Protein 7XC0 (pdb70)

Organism: Homo sapiens (NCBI:txid9606)

Structure (mmCIF, N/CA/C/O backbone):
data_7XC0
#
_entry.id   7XC0
#
_cell.length_a   56.460
_cell.length_b   56.460
_cell.length_c   80.447
_cell.angle_alpha   90.000
_cell.angle_beta   90.000
_cell.angle_gamma   120.000
#
_symmetry.space_group_name_H-M   'P 32'
#
loop_
_entity.id
_entity.type
_entity.pdbx_description
1 polymer 'Receptor-type tyrosine-protein phosphatase H'
2 non-polymer 'PHOSPHATE ION'
3 water water
#
loop_
_atom_site.group_PDB
_atom_site.id
_atom_site.type_symbol
_atom_site.label_atom_id
_atom_site.label_alt_id
_atom_site.label_comp_id
_atom_site.label_asym_id
_atom_site.label_entity_id
_atom_site.label_seq_id
_atom_site.pdbx_PDB_ins_code
_atom_site.Cartn_x
_atom_site.Cartn_y
_atom_site.Cartn_z
_atom_site.occupancy
_atom_site.B_iso_or_equiv
_atom_site.auth_seq_id
_atom_site.auth_comp_id
_atom_site.auth_asym_id
_atom_site.auth_atom_id
_atom_site.pdbx_PDB_model_num
ATOM 1 N N . PRO A 1 2 ? 8.89377 -14.96605 2.86918 1.000 66.03563 797 PRO A N 1
ATOM 2 C CA . PRO A 1 2 ? 7.61390 -14.59707 2.25644 1.000 73.23906 797 PRO A CA 1
ATOM 3 C C . PRO A 1 2 ? 7.81229 -13.85264 0.94131 1.000 62.94082 797 PRO A C 1
ATOM 4 O O . PRO A 1 2 ? 7.35715 -12.71763 0.79919 1.000 70.31831 797 PRO A O 1
ATOM 8 N N . GLY A 1 3 ? 8.48909 -14.49303 -0.01152 1.000 55.89501 798 GLY A N 1
ATOM 9 C CA . GLY A 1 3 ? 8.91294 -13.82841 -1.22410 1.000 48.89937 798 GLY A CA 1
ATOM 10 C C . GLY A 1 3 ? 10.07553 -12.87802 -1.05399 1.000 53.83456 798 GLY A C 1
ATOM 11 O O . GLY A 1 3 ? 10.61004 -12.39727 -2.06165 1.000 52.25840 798 GLY A O 1
ATOM 12 N N . ASP A 1 4 ? 10.48693 -12.59148 0.18161 1.000 59.58721 799 ASP A N 1
ATOM 13 C CA . ASP A 1 4 ? 11.59939 -11.68497 0.42695 1.000 43.53814 799 ASP A CA 1
ATOM 14 C C . ASP A 1 4 ? 12.88699 -12.24151 -0.16477 1.000 42.32815 799 ASP A C 1
ATOM 15 O O . ASP A 1 4 ? 13.11601 -13.45314 -0.18874 1.000 44.27820 799 ASP A O 1
ATOM 20 N N . ILE A 1 5 ? 13.73260 -11.34085 -0.63918 1.000 37.97365 800 ILE A N 1
ATOM 21 C CA . ILE A 1 5 ? 15.02780 -11.69255 -1.21370 1.000 40.83806 800 ILE A CA 1
ATOM 22 C C . ILE A 1 5 ? 16.10214 -11.41758 -0.16801 1.000 42.10260 800 ILE A C 1
ATOM 23 O O . ILE A 1 5 ? 16.13770 -10.30828 0.38401 1.000 36.56194 800 ILE A O 1
ATOM 28 N N . PRO A 1 6 ? 16.96109 -12.38545 0.15167 1.000 45.72957 801 PRO A N 1
ATOM 29 C CA . PRO A 1 6 ? 18.10776 -12.08685 1.01534 1.000 45.12585 801 PRO A CA 1
ATOM 30 C C . PRO A 1 6 ? 18.97785 -11.01079 0.38683 1.000 35.75718 801 PRO A C 1
ATOM 31 O O . PRO A 1 6 ? 19.12423 -10.94545 -0.83567 1.000 38.17143 801 PRO A O 1
ATOM 35 N N . ALA A 1 7 ? 19.54216 -10.15373 1.24342 1.000 33.84824 802 ALA A N 1
ATOM 36 C CA . ALA A 1 7 ? 20.35336 -9.03404 0.77123 1.000 33.27894 802 ALA A CA 1
ATOM 37 C C . ALA A 1 7 ? 21.41058 -9.48359 -0.22934 1.000 45.44540 802 ALA A C 1
ATOM 38 O O . ALA A 1 7 ? 21.60687 -8.84637 -1.27117 1.000 37.15557 802 ALA A O 1
ATOM 40 N N . GLU A 1 8 ? 22.08793 -10.59486 0.06528 1.000 55.54143 803 GLU A N 1
ATOM 41 C CA . GLU A 1 8 ? 23.15526 -11.09322 -0.79380 1.000 44.89075 803 GLU A CA 1
ATOM 42 C C . GLU A 1 8 ? 22.65254 -11.53080 -2.16458 1.000 47.89769 803 GLU A C 1
ATOM 43 O O . GLU A 1 8 ? 23.45448 -11.64534 -3.09716 1.000 48.21452 803 GLU A O 1
ATOM 49 N N . ASP A 1 9 ? 21.35148 -11.77199 -2.31088 1.000 43.65452 804 ASP A N 1
ATOM 50 C CA . ASP A 1 9 ? 20.77721 -12.26469 -3.55537 1.000 48.59091 804 ASP A CA 1
ATOM 51 C C . ASP A 1 9 ? 20.13777 -11.16991 -4.39961 1.000 47.61358 804 ASP A C 1
ATOM 52 O O . ASP A 1 9 ? 19.69361 -11.45337 -5.51725 1.000 41.27192 804 ASP A O 1
ATOM 57 N N . PHE A 1 10 ? 20.08056 -9.93095 -3.90079 1.000 46.56324 805 PHE A N 1
ATOM 58 C CA . PHE A 1 10 ? 19.28517 -8.90268 -4.56949 1.000 45.48498 805 PHE A CA 1
ATOM 59 C C . PHE A 1 10 ? 19.90578 -8.47295 -5.89395 1.000 39.60423 805 PHE A C 1
ATOM 60 O O . PHE A 1 10 ? 19.18410 -8.20494 -6.86206 1.000 38.56948 805 PHE A O 1
ATOM 68 N N . ALA A 1 11 ? 21.23751 -8.38940 -5.95521 1.000 44.03542 806 ALA A N 1
ATOM 69 C CA . ALA A 1 11 ? 21.89079 -7.93621 -7.18005 1.000 46.04159 806 ALA A CA 1
ATOM 70 C C . ALA A 1 11 ? 21.58865 -8.86830 -8.34592 1.000 49.70875 806 ALA A C 1
ATOM 71 O O . ALA A 1 11 ? 21.36008 -8.41151 -9.47259 1.000 43.62532 806 ALA A O 1
ATOM 73 N N . ASP A 1 12 ? 21.57707 -10.18008 -8.09282 1.000 48.32806 807 ASP A N 1
ATOM 74 C CA . ASP A 1 12 ? 21.23983 -11.13538 -9.14393 1.000 52.61213 807 ASP A CA 1
ATOM 75 C C . ASP A 1 12 ? 19.77479 -11.02492 -9.54622 1.000 44.93012 807 ASP A C 1
ATOM 76 O O . ASP A 1 12 ? 19.44472 -11.11082 -10.73599 1.000 41.52348 807 ASP A O 1
ATOM 81 N N . HIS A 1 13 ? 18.88424 -10.84087 -8.56724 1.000 47.27516 808 HIS A N 1
ATOM 82 C CA . HIS A 1 13 ? 17.46284 -10.69376 -8.86547 1.000 39.78849 808 HIS A CA 1
ATOM 83 C C . HIS A 1 13 ? 17.21815 -9.52522 -9.81182 1.000 35.99001 808 HIS A C 1
ATOM 84 O O . HIS A 1 13 ? 16.46654 -9.64654 -10.78646 1.000 39.54579 808 HIS A O 1
ATOM 91 N N . VAL A 1 14 ? 17.85541 -8.38335 -9.54134 1.000 36.69879 809 VAL A N 1
ATOM 92 C CA . VAL A 1 14 ? 17.66906 -7.20252 -10.38145 1.000 36.34031 809 VAL A CA 1
ATOM 93 C C . VAL A 1 14 ? 18.13571 -7.48008 -11.80352 1.000 33.93962 809 VAL A C 1
ATOM 94 O O . VAL A 1 14 ? 17.46279 -7.11893 -12.77692 1.000 36.79478 809 VAL A O 1
ATOM 98 N N . ARG A 1 15 ? 19.28817 -8.13769 -11.94622 1.000 47.14425 810 ARG A N 1
ATOM 99 C CA . ARG A 1 15 ? 19.82996 -8.40630 -13.27400 1.000 42.36774 810 ARG A CA 1
ATOM 100 C C . ARG A 1 15 ? 18.94442 -9.36910 -14.05515 1.000 47.12178 810 ARG A C 1
ATOM 101 O O . ARG A 1 15 ? 18.80245 -9.23604 -15.27657 1.000 41.16205 810 ARG A O 1
ATOM 109 N N . LYS A 1 16 ? 18.33967 -10.34370 -13.37164 1.000 43.68085 811 LYS A N 1
ATOM 110 C CA . LYS A 1 16 ? 17.43518 -11.26375 -14.05463 1.000 41.29856 811 LYS A CA 1
ATOM 111 C C . LYS A 1 16 ? 16.20480 -10.53678 -14.58188 1.000 44.98267 811 LYS A C 1
ATOM 112 O O . LYS A 1 16 ? 15.72899 -10.82311 -15.68722 1.000 38.20954 811 LYS A O 1
ATOM 118 N N . ASN A 1 17 ? 15.67733 -9.58713 -13.80871 1.000 39.63243 812 ASN A N 1
ATOM 119 C CA . ASN A 1 17 ? 14.48067 -8.87317 -14.23001 1.000 36.99961 812 ASN A CA 1
ATOM 120 C C . ASN A 1 17 ? 14.76935 -7.79573 -15.26683 1.000 35.37231 812 ASN A C 1
ATOM 121 O O . ASN A 1 17 ? 13.83624 -7.32933 -15.92926 1.000 43.91039 812 ASN A O 1
ATOM 126 N N . GLU A 1 18 ? 16.03249 -7.39584 -15.43083 1.000 41.41878 813 GLU A N 1
ATOM 127 C CA . GLU A 1 18 ? 16.38177 -6.39579 -16.43332 1.000 41.54222 813 GLU A CA 1
ATOM 128 C C . GLU A 1 18 ? 16.55490 -6.98727 -17.82613 1.000 52.88105 813 GLU A C 1
ATOM 129 O O . GLU A 1 18 ? 16.49114 -6.24041 -18.81066 1.000 44.23997 813 GLU A O 1
ATOM 135 N N . ARG A 1 19 ? 16.76804 -8.29920 -17.92621 1.000 51.17872 814 ARG A N 1
ATOM 136 C CA . ARG A 1 19 ? 16.99703 -8.94325 -19.21357 1.000 52.10021 814 ARG A CA 1
ATOM 137 C C . ARG A 1 19 ? 15.84728 -8.67657 -20.17985 1.000 52.93534 814 ARG A C 1
ATOM 138 O O . ARG A 1 19 ? 14.69263 -8.51482 -19.77865 1.000 46.60903 814 ARG A O 1
ATOM 146 N N . ASP A 1 20 ? 16.18621 -8.61850 -21.47004 1.000 41.78200 815 ASP A N 1
ATOM 147 C CA . ASP A 1 20 ? 15.20923 -8.46839 -22.55047 1.000 57.07205 815 ASP A CA 1
ATOM 148 C C . ASP A 1 20 ? 14.39719 -7.18368 -22.39456 1.000 54.93050 815 ASP A C 1
ATOM 149 O O . ASP A 1 20 ? 13.17183 -7.17698 -22.52852 1.000 58.69776 815 ASP A O 1
ATOM 154 N N . SER A 1 21 ? 15.10176 -6.08529 -22.11348 1.000 47.01992 816 SER A N 1
ATOM 155 C CA . SER A 1 21 ? 14.48694 -4.77259 -21.90334 1.000 54.42121 816 SER A CA 1
ATOM 156 C C . SER A 1 21 ? 13.48176 -4.81788 -20.75169 1.000 43.98019 816 SER A C 1
ATOM 157 O O . SER A 1 21 ? 12.31951 -4.42918 -20.89105 1.000 50.89877 816 SER A O 1
ATOM 160 N N . ASN A 1 22 ? 13.95042 -5.31200 -19.60221 1.000 53.15255 817 ASN A N 1
ATOM 161 C CA . ASN A 1 22 ? 13.16461 -5.36449 -18.36598 1.000 49.78786 817 ASN A CA 1
ATOM 162 C C . ASN A 1 22 ? 11.93471 -6.25781 -18.51730 1.000 50.66158 817 ASN A C 1
ATOM 163 O O . ASN A 1 22 ? 10.83302 -5.90483 -18.09107 1.000 40.51139 817 ASN A O 1
ATOM 168 N N . ALA A 1 23 ? 12.12631 -7.43366 -19.12098 1.000 47.98088 818 ALA A N 1
ATOM 169 C CA . ALA A 1 23 ? 11.00869 -8.35162 -19.32007 1.000 50.24536 818 ALA A CA 1
ATOM 170 C C . ALA A 1 23 ? 10.46024 -8.85457 -17.99105 1.000 42.85094 818 ALA A C 1
ATOM 171 O O . ALA A 1 23 ? 9.24186 -8.98955 -17.82727 1.000 40.41213 818 ALA A O 1
ATOM 173 N N . GLY A 1 24 ? 11.34154 -9.13480 -17.02993 1.000 36.24263 819 GLY A N 1
ATOM 174 C CA . GLY A 1 24 ? 10.87789 -9.57655 -15.72507 1.000 42.26223 819 GLY A CA 1
ATOM 175 C C . GLY A 1 24 ? 10.22379 -8.46370 -14.92743 1.000 42.33822 819 GLY A C 1
ATOM 176 O O . GLY A 1 24 ? 9.22936 -8.68987 -14.23167 1.000 38.23040 819 GLY A O 1
ATOM 177 N N . PHE A 1 25 ? 10.77669 -7.24965 -15.00804 1.000 42.51892 820 PHE A N 1
ATOM 178 C CA . PHE A 1 25 ? 10.16964 -6.11114 -14.32466 1.000 37.08667 820 PHE A CA 1
ATOM 179 C C . PHE A 1 25 ? 8.80211 -5.77815 -14.90791 1.000 38.57400 820 PHE A C 1
ATOM 180 O O . PHE A 1 25 ? 7.87814 -5.42114 -14.16825 1.000 32.35855 820 PHE A O 1
ATOM 188 N N . ALA A 1 26 ? 8.65445 -5.88480 -16.23120 1.000 32.91398 821 ALA A N 1
ATOM 189 C CA . ALA A 1 26 ? 7.37352 -5.57652 -16.85934 1.000 37.00566 821 ALA A CA 1
ATOM 190 C C . ALA A 1 26 ? 6.29160 -6.55778 -16.42516 1.000 34.72807 821 ALA A C 1
ATOM 191 O O . ALA A 1 26 ? 5.13657 -6.16535 -16.22060 1.000 30.09173 821 ALA A O 1
ATOM 193 N N . ASP A 1 27 ? 6.64301 -7.83792 -16.27840 1.000 35.61676 822 ASP A N 1
ATOM 194 C CA . ASP A 1 27 ? 5.65315 -8.82351 -15.85559 1.000 33.92336 822 ASP A CA 1
ATOM 195 C C . ASP A 1 27 ? 5.28584 -8.64289 -14.38790 1.000 33.08539 822 ASP A C 1
ATOM 196 O O . ASP A 1 27 ? 4.11711 -8.79354 -14.01411 1.000 29.94410 822 ASP A O 1
ATOM 201 N N . GLU A 1 28 ? 6.27040 -8.33328 -13.53862 1.000 29.55221 823 GLU A N 1
ATOM 202 C CA . GLU A 1 28 ? 5.96342 -7.99145 -12.15347 1.000 30.37536 823 GLU A CA 1
ATOM 203 C C . GLU A 1 28 ? 5.05606 -6.77252 -12.08507 1.000 30.60937 823 GLU A C 1
ATOM 204 O O . GLU A 1 28 ? 4.10603 -6.73801 -11.29475 1.000 25.69978 823 GLU A O 1
ATOM 210 N N . TYR A 1 29 ? 5.33099 -5.76385 -12.91393 1.000 29.27686 824 TYR A N 1
ATOM 211 C CA . TYR A 1 29 ? 4.51247 -4.55790 -12.90269 1.000 26.19473 824 TYR A CA 1
ATOM 212 C C . TYR A 1 29 ? 3.11163 -4.84139 -13.42203 1.000 27.74824 824 TYR A C 1
ATOM 213 O O . TYR A 1 29 ? 2.13294 -4.26669 -12.93116 1.000 27.13655 824 TYR A O 1
ATOM 222 N N . GLN A 1 30 ? 2.99685 -5.72108 -14.41856 1.000 28.12260 825 GLN A N 1
ATOM 223 C CA . GLN A 1 30 ? 1.68099 -6.11939 -14.90252 1.000 29.44131 825 GLN A CA 1
ATOM 224 C C . GLN A 1 30 ? 0.88363 -6.80537 -13.79994 1.000 26.79293 825 GLN A C 1
ATOM 225 O O . GLN A 1 30 ? -0.32381 -6.57603 -13.65770 1.000 30.14694 825 GLN A O 1
ATOM 231 N N . GLN A 1 31 ? 1.54663 -7.64303 -12.99917 1.000 27.87595 826 GLN A N 1
ATOM 232 C CA . GLN A 1 31 ? 0.86174 -8.29924 -11.89118 1.000 23.45577 826 GLN A CA 1
ATOM 233 C C . GLN A 1 31 ? 0.47040 -7.29508 -10.81566 1.000 30.36651 826 GLN A C 1
ATOM 234 O O . GLN A 1 31 ? -0.61509 -7.39461 -10.23202 1.000 28.64164 826 GLN A O 1
ATOM 240 N N . LEU A 1 32 ? 1.34139 -6.31837 -10.54611 1.000 27.95596 827 LEU A N 1
ATOM 241 C CA . LEU A 1 32 ? 1.03564 -5.29832 -9.54930 1.000 27.48478 827 LEU A CA 1
ATOM 242 C C . LEU A 1 32 ? -0.13961 -4.43076 -9.97793 1.000 28.26059 827 LEU A C 1
ATOM 243 O O . LEU A 1 32 ? -0.91778 -3.97864 -9.13114 1.000 26.91248 827 LEU A O 1
ATOM 248 N N . SER A 1 33 ? -0.29303 -4.19976 -11.28224 1.000 25.45036 828 SER A N 1
ATOM 249 C CA . SER A 1 33 ? -1.36601 -3.35394 -11.78760 1.000 28.43459 828 SER A CA 1
ATOM 250 C C . SER A 1 33 ? -2.75094 -3.95569 -11.58064 1.000 25.18573 828 SER A C 1
ATOM 251 O O . SER A 1 33 ? -3.74429 -3.24038 -11.74495 1.000 29.80821 828 SER A O 1
ATOM 254 N N . LEU A 1 34 ? -2.84349 -5.23744 -11.22124 1.000 30.30326 829 LEU A N 1
ATOM 255 C CA . LEU A 1 34 ? -4.12123 -5.89270 -10.96529 1.000 34.42567 829 LEU A CA 1
ATOM 256 C C . LEU A 1 34 ? -4.62869 -5.69809 -9.54171 1.000 30.21839 829 LEU A C 1
ATOM 257 O O . LEU A 1 34 ? -5.75656 -6.10686 -9.24518 1.000 31.57170 829 LEU A O 1
ATOM 262 N N . VAL A 1 35 ? -3.84171 -5.07656 -8.66734 1.000 27.03651 830 VAL A N 1
ATOM 263 C CA . VAL A 1 35 ? -4.06329 -5.14023 -7.22534 1.000 26.05714 830 VAL A CA 1
ATOM 264 C C . VAL A 1 35 ? -4.99371 -4.01886 -6.77908 1.000 27.22154 830 VAL A C 1
ATOM 265 O O . VAL A 1 35 ? -4.80097 -2.85404 -7.14592 1.000 28.44882 830 VAL A O 1
ATOM 269 N N . GLY A 1 36 ? -6.01029 -4.37616 -5.99087 1.000 28.27302 831 GLY A N 1
ATOM 270 C CA . GLY A 1 36 ? -6.73509 -3.42807 -5.16477 1.000 23.70923 831 GLY A CA 1
ATOM 271 C C . GLY A 1 36 ? -7.94906 -2.75788 -5.77540 1.000 30.39955 831 GLY A C 1
ATOM 272 O O . GLY A 1 36 ? -8.53404 -1.88183 -5.12672 1.000 30.57805 831 GLY A O 1
ATOM 273 N N . HIS A 1 37 ? -8.36551 -3.14768 -6.98240 1.000 35.38935 832 HIS A N 1
ATOM 274 C CA . HIS A 1 37 ? -9.40442 -2.40374 -7.68950 1.000 29.55489 832 HIS A CA 1
ATOM 275 C C . HIS A 1 37 ? -10.81318 -2.67265 -7.17600 1.000 34.91457 832 HIS A C 1
ATOM 276 O O . HIS A 1 37 ? -11.71624 -1.87808 -7.45787 1.000 33.97331 832 HIS A O 1
ATOM 283 N N . SER A 1 38 ? -11.03358 -3.76182 -6.44521 1.000 32.29771 833 SER A N 1
ATOM 284 C CA . SER A 1 38 ? -12.36950 -4.06788 -5.93216 1.000 34.55804 833 SER A CA 1
ATOM 285 C C . SER A 1 38 ? -12.61316 -3.47168 -4.55437 1.000 41.32797 833 SER A C 1
ATOM 286 O O . SER A 1 38 ? -13.22064 -4.11042 -3.69068 1.000 47.32829 833 SER A O 1
ATOM 289 N N . GLN A 1 39 ? -12.15080 -2.24527 -4.32497 1.000 30.96270 834 GLN A N 1
ATOM 290 C CA . GLN A 1 39 ? -12.33420 -1.55200 -3.06091 1.000 25.46721 834 GLN A CA 1
ATOM 291 C C . GLN A 1 39 ? -13.06063 -0.24093 -3.31540 1.000 28.61723 834 GLN A C 1
ATOM 292 O O . GLN A 1 39 ? -12.86686 0.40066 -4.35250 1.000 30.51328 834 GLN A O 1
ATOM 298 N N . SER A 1 40 ? -13.89520 0.15507 -2.35980 1.000 27.62711 835 SER A N 1
ATOM 299 C CA . SER A 1 40 ? -14.76885 1.29932 -2.56305 1.000 29.61385 835 SER A CA 1
ATOM 300 C C . SER A 1 40 ? -14.00680 2.61174 -2.42169 1.000 25.81511 835 SER A C 1
ATOM 301 O O . SER A 1 40 ? -13.06575 2.73604 -1.63167 1.000 27.28636 835 SER A O 1
ATOM 304 N N . GLN A 1 41 ? -14.42531 3.59033 -3.21649 1.000 27.77506 836 GLN A N 1
ATOM 305 C CA . GLN A 1 41 ? -13.93150 4.95996 -3.18284 1.000 27.05367 836 GLN A CA 1
ATOM 306 C C . GLN A 1 41 ? -15.10229 5.91767 -3.04673 1.000 27.51010 836 GLN A C 1
ATOM 307 O O . GLN A 1 41 ? -15.14153 6.98298 -3.66962 1.000 25.24301 836 GLN A O 1
ATOM 313 N N . MET A 1 42 ? -16.07671 5.53960 -2.21547 1.000 28.33183 837 MET A N 1
ATOM 314 C CA . MET A 1 42 ? -17.36367 6.22820 -2.19881 1.000 32.14783 837 MET A CA 1
ATOM 315 C C . MET A 1 42 ? -17.25413 7.61926 -1.58531 1.000 28.23223 837 MET A C 1
ATOM 316 O O . MET A 1 42 ? -17.93239 8.55316 -2.03119 1.000 30.11586 837 MET A O 1
ATOM 321 N N . VAL A 1 43 ? -16.41353 7.78147 -0.56225 1.000 26.26486 838 VAL A N 1
ATOM 322 C CA . VAL A 1 43 ? -16.25115 9.09532 0.05223 1.000 23.51991 838 VAL A CA 1
ATOM 323 C C . VAL A 1 43 ? -15.59170 10.06140 -0.92503 1.000 25.87802 838 VAL A C 1
ATOM 324 O O . VAL A 1 43 ? -16.06273 11.18725 -1.12630 1.000 26.50835 838 VAL A O 1
ATOM 328 N N . ALA A 1 44 ? -14.49114 9.63250 -1.54896 1.000 26.15174 839 ALA A N 1
ATOM 329 C CA . ALA A 1 44 ? -13.79778 10.48531 -2.50851 1.000 22.99658 839 ALA A CA 1
ATOM 330 C C . ALA A 1 44 ? -14.68387 10.83582 -3.69468 1.000 26.42561 839 ALA A C 1
ATOM 331 O O . ALA A 1 44 ? -14.54689 11.91880 -4.27530 1.000 26.19229 839 ALA A O 1
ATOM 333 N N . SER A 1 45 ? -15.59748 9.94238 -4.05964 1.000 25.11884 840 SER A N 1
ATOM 334 C CA . SER A 1 45 ? -16.46309 10.11936 -5.21567 1.000 26.72630 840 SER A CA 1
ATOM 335 C C . SER A 1 45 ? -17.71618 10.92354 -4.90465 1.000 34.76955 840 SER A C 1
ATOM 336 O O . SER A 1 45 ? -18.47971 11.22974 -5.82736 1.000 35.05743 840 SER A O 1
ATOM 339 N N . ALA A 1 46 ? -17.94545 11.26875 -3.63988 1.000 32.58975 841 ALA A N 1
ATOM 340 C CA . ALA A 1 46 ? -19.15924 11.97952 -3.26365 1.000 34.77848 841 ALA A CA 1
ATOM 341 C C . ALA A 1 46 ? -19.22047 13.34216 -3.94267 1.000 35.76606 841 ALA A C 1
ATOM 342 O O . ALA A 1 46 ? -18.20106 14.00560 -4.15217 1.000 31.26970 841 ALA A O 1
ATOM 344 N N . SER A 1 47 ? -20.44305 13.75641 -4.28897 1.000 35.96149 842 SER A N 1
ATOM 345 C CA . SER A 1 47 ? -20.62903 15.03382 -4.96819 1.000 29.54230 842 SER A CA 1
ATOM 346 C C . SER A 1 47 ? -20.12452 16.20200 -4.12797 1.000 37.95616 842 SER A C 1
ATOM 347 O O . SER A 1 47 ? -19.64210 17.19715 -4.68071 1.000 34.45700 842 SER A O 1
ATOM 350 N N . GLU A 1 48 ? -20.21000 16.09805 -2.79732 1.000 32.61497 843 GLU A N 1
ATOM 351 C CA . GLU A 1 48 ? -19.71844 17.16886 -1.93467 1.000 30.26478 843 GLU A CA 1
ATOM 352 C C . GLU A 1 48 ? -18.21664 17.36668 -2.07665 1.000 36.15294 843 GLU A C 1
ATOM 353 O O . GLU A 1 48 ? -17.70377 18.43878 -1.73913 1.000 33.64611 843 GLU A O 1
ATOM 359 N N . ASN A 1 49 ? -17.50035 16.35426 -2.56276 1.000 28.32840 844 ASN A N 1
ATOM 360 C CA . ASN A 1 49 ? -16.04614 16.37894 -2.61388 1.000 25.00771 844 ASN A CA 1
ATOM 361 C C . ASN A 1 49 ? -15.52383 16.47718 -4.04295 1.000 26.27383 844 ASN A C 1
ATOM 362 O O . ASN A 1 49 ? -14.34546 16.19831 -4.28976 1.000 27.01346 844 ASN A O 1
ATOM 367 N N . ASN A 1 50 ? -16.38207 16.89196 -4.98212 1.000 26.42610 845 ASN A N 1
ATOM 368 C CA . ASN A 1 50 ? -16.01022 16.93746 -6.39404 1.000 28.38989 845 ASN A CA 1
ATOM 369 C C . ASN A 1 50 ? -14.80517 17.83345 -6.63344 1.000 23.93158 845 ASN A C 1
ATOM 370 O O . ASN A 1 50 ? -13.90054 17.47810 -7.39786 1.000 28.53465 845 ASN A O 1
ATOM 375 N N . ALA A 1 51 ? -14.78204 19.00568 -6.00751 1.000 25.30758 846 ALA A N 1
ATOM 376 C CA . ALA A 1 51 ? -13.73580 19.98161 -6.26287 1.000 28.19337 846 ALA A CA 1
ATOM 377 C C . ALA A 1 51 ? -12.48702 19.74726 -5.42774 1.000 24.40204 846 ALA A C 1
ATOM 378 O O . ALA A 1 51 ? -11.57560 20.57953 -5.46905 1.000 27.90668 846 ALA A O 1
ATOM 380 N N . LYS A 1 52 ? -12.41692 18.64604 -4.68474 1.000 21.68285 847 LYS A N 1
ATOM 381 C CA . LYS A 1 52 ? -11.30159 18.39243 -3.78221 1.000 23.90890 847 LYS A CA 1
ATOM 382 C C . LYS A 1 52 ? -10.28666 17.40470 -4.34083 1.000 22.74915 847 LYS A C 1
ATOM 383 O O . LYS A 1 52 ? -9.28453 17.13008 -3.67482 1.000 20.35617 847 LYS A O 1
ATOM 389 N N . ASN A 1 53 ? -10.51135 16.87436 -5.54025 1.000 20.70748 848 ASN A N 1
ATOM 390 C CA . ASN A 1 53 ? -9.61964 15.89712 -6.15338 1.000 17.97588 848 ASN A CA 1
ATOM 391 C C . ASN A 1 53 ? -8.96350 16.51597 -7.38107 1.000 22.89792 848 ASN A C 1
ATOM 392 O O . ASN A 1 53 ? -9.65506 17.00129 -8.28390 1.000 23.70465 848 ASN A O 1
ATOM 397 N N . ARG A 1 54 ? -7.62907 16.49960 -7.40858 1.000 18.49879 849 ARG A N 1
ATOM 398 C CA . ARG A 1 54 ? -6.90113 17.08543 -8.52850 1.000 20.30907 849 ARG A CA 1
ATOM 399 C C . ARG A 1 54 ? -7.12820 16.29158 -9.80667 1.000 21.96506 849 ARG A C 1
ATOM 400 O O . ARG A 1 54 ? -7.25092 16.86939 -10.89338 1.000 21.88382 849 ARG A O 1
ATOM 408 N N . TYR A 1 55 ? -7.18975 14.96913 -9.69457 1.000 21.17273 850 TYR A N 1
ATOM 409 C CA . TYR A 1 55 ? -7.38374 14.08517 -10.83357 1.000 22.19882 850 TYR A CA 1
ATOM 410 C C . TYR A 1 55 ? -8.55354 13.17582 -10.51040 1.000 20.49745 850 TYR A C 1
ATOM 411 O O . TYR A 1 55 ? -8.52381 12.46709 -9.50031 1.000 25.83096 850 TYR A O 1
ATOM 420 N N . ARG A 1 56 ? -9.58681 13.20858 -11.35679 1.000 23.77768 851 ARG A N 1
ATOM 421 C CA . ARG A 1 56 ? -10.79176 12.43074 -11.08531 1.000 27.82567 851 ARG A CA 1
ATOM 422 C C . ARG A 1 56 ? -10.48795 10.94853 -10.92444 1.000 27.48517 851 ARG A C 1
ATOM 423 O O . ARG A 1 56 ? -11.13758 10.26587 -10.12429 1.000 34.61099 851 ARG A O 1
ATOM 431 N N . ASN A 1 57 ? -9.50105 10.43674 -11.65735 1.000 26.16712 852 ASN A N 1
ATOM 432 C CA . ASN A 1 57 ? -9.21713 9.01019 -11.69364 1.000 35.76869 852 ASN A CA 1
ATOM 433 C C . ASN A 1 57 ? -8.09936 8.60553 -10.74022 1.000 31.15937 852 ASN A C 1
ATOM 434 O O . ASN A 1 57 ? -7.51421 7.53175 -10.90532 1.000 31.11126 852 ASN A O 1
ATOM 439 N N . VAL A 1 58 ? -7.78448 9.43732 -9.74935 1.000 24.96185 853 VAL A N 1
ATOM 440 C CA . VAL A 1 58 ? -6.79279 9.10591 -8.72464 1.000 20.15021 853 VAL A CA 1
ATOM 441 C C . VAL A 1 58 ? -7.43312 9.46054 -7.38477 1.000 20.33483 853 VAL A C 1
ATOM 442 O O . VAL A 1 58 ? -7.30718 10.58800 -6.89450 1.000 22.12236 853 VAL A O 1
ATOM 446 N N . LEU A 1 59 ? -8.13202 8.50036 -6.78742 1.000 20.78718 854 LEU A N 1
ATOM 447 C CA . LEU A 1 59 ? -8.88399 8.73313 -5.56631 1.000 20.74166 854 LEU A CA 1
ATOM 448 C C . LEU A 1 59 ? -8.45308 7.75380 -4.48629 1.000 20.03766 854 LEU A C 1
ATOM 449 O O . LEU A 1 59 ? -8.12059 6.60258 -4.78238 1.000 22.35865 854 LEU A O 1
ATOM 454 N N . PRO A 1 60 ? -8.47092 8.17623 -3.22456 1.000 19.63608 855 PRO A N 1
ATOM 455 C CA . PRO A 1 60 ? -8.15819 7.24595 -2.13548 1.000 19.14217 855 PRO A CA 1
ATOM 456 C C . PRO A 1 60 ? -9.25521 6.20878 -1.94424 1.000 23.62671 855 PRO A C 1
ATOM 457 O O . PRO A 1 60 ? -10.43082 6.44508 -2.23458 1.000 24.14327 855 PRO A O 1
ATOM 461 N N . TYR A 1 61 ? -8.85280 5.04346 -1.44771 1.000 20.76463 856 TYR A N 1
ATOM 462 C CA . TYR A 1 61 ? -9.81557 4.03885 -1.01946 1.000 21.86966 856 TYR A CA 1
ATOM 463 C C . TYR A 1 61 ? -10.40127 4.42289 0.33397 1.000 22.36180 856 TYR A C 1
ATOM 464 O O . TYR A 1 61 ? -9.73979 5.05391 1.16228 1.000 22.97895 856 TYR A O 1
ATOM 473 N N . ASP A 1 62 ? -11.65997 4.03100 0.55465 1.000 22.23372 857 ASP A N 1
ATOM 474 C CA . ASP A 1 62 ? -12.34755 4.40268 1.79081 1.000 23.65941 857 ASP A CA 1
ATOM 475 C C . ASP A 1 62 ? -11.63044 3.86360 3.02371 1.000 25.53659 857 ASP A C 1
ATOM 476 O O . ASP A 1 62 ? -11.50593 4.56771 4.03459 1.000 26.11028 857 ASP A O 1
ATOM 481 N N . TRP A 1 63 ? -11.14894 2.61882 2.96164 1.000 24.07016 858 TRP A N 1
ATOM 482 C CA . TRP A 1 63 ? -10.66439 1.96164 4.17162 1.000 24.40579 858 TRP A CA 1
ATOM 483 C C . TRP A 1 63 ? -9.37724 2.58673 4.69173 1.000 28.29543 858 TRP A C 1
ATOM 484 O O . TRP A 1 63 ? -9.12362 2.55383 5.90054 1.000 29.61238 858 TRP A O 1
ATOM 495 N N . SER A 1 64 ? -8.55653 3.15545 3.81045 1.000 23.33723 859 SER A N 1
ATOM 496 C CA . SER A 1 64 ? -7.25088 3.66934 4.19584 1.000 21.98836 859 SER A CA 1
ATOM 497 C C . SER A 1 64 ? -7.13088 5.17851 4.05533 1.000 22.74685 859 SER A C 1
ATOM 498 O O . SER A 1 64 ? -6.05266 5.72254 4.30874 1.000 22.51952 859 SER A O 1
ATOM 501 N N . ARG A 1 65 ? -8.19704 5.86993 3.66309 1.000 22.24162 860 ARG A N 1
ATOM 502 C CA . ARG A 1 65 ? -8.12627 7.32050 3.56599 1.000 21.44076 860 ARG A CA 1
ATOM 503 C C . ARG A 1 65 ? -7.88829 7.92120 4.94505 1.000 22.48968 860 ARG A C 1
ATOM 504 O O . ARG A 1 65 ? -8.26204 7.34639 5.97120 1.000 26.01158 860 ARG A O 1
ATOM 512 N N . VAL A 1 66 ? -7.23017 9.07592 4.96997 1.000 19.82143 861 VAL A N 1
ATOM 513 C CA . VAL A 1 66 ? -6.99168 9.81263 6.20646 1.000 20.81557 86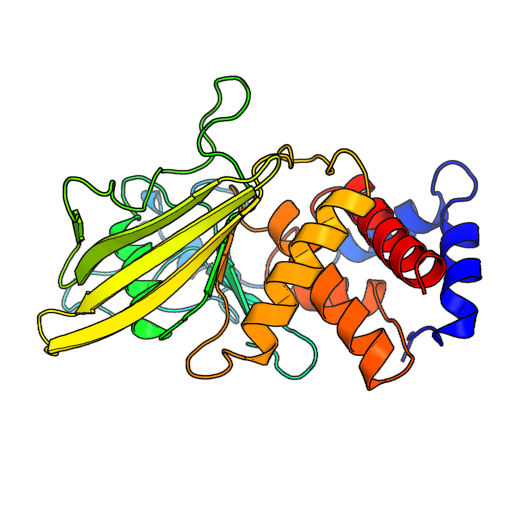1 VAL A CA 1
ATOM 514 C C . VAL A 1 66 ? -8.17250 10.75896 6.41233 1.000 21.61175 861 VAL A C 1
ATOM 515 O O . VAL A 1 66 ? -8.29722 11.74042 5.66266 1.000 23.11573 861 VAL A O 1
ATOM 519 N N . PRO A 1 67 ? -9.04369 10.51070 7.38223 1.000 21.91057 862 PRO A N 1
ATOM 520 C CA . PRO A 1 67 ? -10.13999 11.44426 7.63232 1.000 27.43314 862 PRO A CA 1
ATOM 521 C C . PRO A 1 67 ? -9.66244 12.68532 8.36710 1.000 26.63987 862 PRO A C 1
ATOM 522 O O . PRO A 1 67 ? -8.71907 12.65238 9.16025 1.000 30.06862 862 PRO A O 1
ATOM 526 N N . LEU A 1 68 ? -10.31924 13.79736 8.06518 1.000 23.99893 863 LEU A N 1
ATOM 527 C CA . LEU A 1 68 ? -10.19576 15.01738 8.84275 1.000 22.67061 863 LEU A CA 1
ATOM 528 C C . LEU A 1 68 ? -11.32536 15.05936 9.86070 1.000 28.92463 863 LEU A C 1
ATOM 529 O O . LEU A 1 68 ? -12.38155 14.45412 9.66040 1.000 30.76993 863 LEU A O 1
ATOM 534 N N . LYS A 1 69 ? -11.09347 15.76141 10.96054 1.000 27.34067 864 LYS A N 1
ATOM 535 C CA . LYS A 1 69 ? -12.15244 15.93502 11.94065 1.000 26.85161 864 LYS A CA 1
ATOM 536 C C . LYS A 1 69 ? -13.31598 16.67019 11.28462 1.000 29.84483 864 LYS A C 1
ATOM 537 O O . LYS A 1 69 ? -13.09493 17.66037 10.57283 1.000 31.98158 864 LYS A O 1
ATOM 543 N N . PRO A 1 70 ? -14.55051 16.20393 11.45790 1.000 42.15363 865 PRO A N 1
ATOM 544 C CA . PRO A 1 70 ? -15.67762 16.86462 10.79451 1.000 42.58197 865 PRO A CA 1
ATOM 545 C C . PRO A 1 70 ? -15.95132 18.22812 11.40553 1.000 38.16786 865 PRO A C 1
ATOM 546 O O . PRO A 1 70 ? -15.81926 18.42787 12.61529 1.000 47.02529 865 PRO A O 1
ATOM 550 N N . ILE A 1 71 ? -16.31450 19.17485 10.54705 1.000 43.67123 866 ILE A N 1
ATOM 551 C CA . ILE A 1 71 ? -16.73861 20.50403 10.96618 1.000 42.25709 866 ILE A CA 1
ATOM 552 C C . ILE A 1 71 ? -18.25898 20.51913 11.00339 1.000 53.38240 866 ILE A C 1
ATOM 553 O O . ILE A 1 71 ? -18.91392 20.06527 10.05586 1.000 53.08140 866 ILE A O 1
ATOM 558 N N . HIS A 1 72 ? -18.81726 21.02711 12.10123 1.000 70.44599 867 HIS A N 1
ATOM 559 C CA . HIS A 1 72 ? -20.26141 21.02792 12.30041 1.000 68.23793 867 HIS A CA 1
ATOM 560 C C . HIS A 1 72 ? -20.99185 21.66918 11.12532 1.000 77.11518 867 HIS A C 1
ATOM 561 O O . HIS A 1 72 ? -20.63393 22.75874 10.66798 1.000 71.46827 867 HIS A O 1
ATOM 568 N N . GLU A 1 73 ? -22.01630 20.96635 10.64179 1.000 80.44421 868 GLU A N 1
ATOM 569 C CA . GLU A 1 73 ? -22.81348 21.34756 9.47430 1.000 80.11733 868 GLU A CA 1
ATOM 570 C C . GLU A 1 73 ? -21.90333 21.76038 8.31119 1.000 80.08193 868 GLU A C 1
ATOM 571 O O . GLU A 1 73 ? -21.90006 22.89844 7.83707 1.000 82.02012 868 GLU A O 1
ATOM 577 N N . GLU A 1 74 ? -21.08527 20.79800 7.88900 1.000 68.56087 869 GLU A N 1
ATOM 578 C CA . GLU A 1 74 ? -20.33866 20.89220 6.63448 1.000 54.67548 869 GLU A CA 1
ATOM 579 C C . GLU A 1 74 ? -20.12407 19.47831 6.13050 1.000 55.51137 869 GLU A C 1
ATOM 580 O O . GLU A 1 74 ? -19.16586 18.79905 6.52352 1.000 45.87879 869 GLU A O 1
ATOM 586 N N . PRO A 1 75 ? -21.01229 18.98664 5.26888 1.000 40.46111 870 PRO A N 1
ATOM 587 C CA . PRO A 1 75 ? -20.83672 17.63255 4.73448 1.000 45.28057 870 PRO A CA 1
ATOM 588 C C . PRO A 1 75 ? -19.59188 17.55447 3.86734 1.000 38.66111 870 PRO A C 1
ATOM 589 O O . PRO A 1 75 ? -19.28077 18.47384 3.10617 1.000 42.14311 870 PRO A O 1
ATOM 593 N N . GLY A 1 76 ? -18.87034 16.44724 4.00030 1.000 38.54852 871 GLY A N 1
ATOM 594 C CA . GLY A 1 76 ? -17.61870 16.28032 3.30032 1.000 33.71549 871 GLY A CA 1
ATOM 595 C C . GLY A 1 76 ? -16.43518 16.98029 3.92748 1.000 33.98249 871 GLY A C 1
ATOM 596 O O . GLY A 1 76 ? -15.32402 16.87280 3.39341 1.000 31.11127 871 GLY A O 1
ATOM 597 N N . SER A 1 77 ? -16.62738 17.68709 5.04513 1.000 34.44071 872 SER A N 1
ATOM 598 C CA . SER A 1 77 ? -15.51675 18.36477 5.70391 1.000 35.03640 872 SER A CA 1
ATOM 599 C C . SER A 1 77 ? -14.51204 17.39425 6.30780 1.000 26.41319 872 SER A C 1
ATOM 600 O O . SER A 1 77 ? -13.43606 17.82899 6.73247 1.000 30.53787 872 SER A O 1
ATOM 603 N N . ASP A 1 78 ? -14.82755 16.10466 6.35356 1.000 28.39889 873 ASP A N 1
ATOM 604 C CA . ASP A 1 78 ? -13.89423 15.10234 6.84255 1.000 25.19572 873 ASP A CA 1
ATOM 605 C C . ASP A 1 78 ? -13.01535 14.52501 5.74042 1.000 22.98048 873 ASP A C 1
ATOM 606 O O . ASP A 1 78 ? -12.24359 13.59834 6.00978 1.000 22.80280 873 ASP A O 1
ATOM 611 N N . TYR A 1 79 ? -13.10262 15.03944 4.51501 1.000 25.48197 874 TYR A N 1
ATOM 612 C CA . TYR A 1 79 ? -12.44279 14.42309 3.36978 1.000 22.85708 874 TYR A CA 1
ATOM 613 C C . TYR A 1 79 ? -11.24809 15.23805 2.89527 1.000 24.44253 874 TYR A C 1
ATOM 614 O O . TYR A 1 79 ? -11.35306 16.45146 2.68371 1.000 21.64342 874 TYR A O 1
ATOM 623 N N . ILE A 1 80 ? -10.12796 14.54935 2.68820 1.000 19.66389 875 ILE A N 1
ATOM 624 C CA . ILE A 1 80 ? -8.99920 15.06387 1.92641 1.000 18.77446 875 ILE A CA 1
ATOM 625 C C . ILE A 1 80 ? -8.45890 13.90345 1.10478 1.000 15.96611 875 ILE A C 1
ATOM 626 O O . ILE A 1 80 ? -8.50856 12.74631 1.53377 1.000 19.48239 875 ILE A O 1
ATOM 631 N N . ASN A 1 81 ? -7.96889 14.20983 -0.09797 1.000 18.46290 876 ASN A N 1
ATOM 632 C CA . ASN A 1 81 ? -7.36628 13.18108 -0.93284 1.000 18.00999 876 ASN A CA 1
ATOM 633 C C . ASN A 1 81 ? -6.01599 12.78813 -0.34783 1.000 18.47071 876 ASN A C 1
ATOM 634 O O . ASN A 1 81 ? -4.98294 13.36642 -0.69979 1.000 19.61251 876 ASN A O 1
ATOM 639 N N . ALA A 1 82 ? -6.02834 11.80510 0.54677 1.000 20.20947 877 ALA A N 1
ATOM 640 C CA . ALA A 1 82 ? -4.85026 11.37096 1.27832 1.000 16.13615 877 ALA A CA 1
ATOM 641 C C . ALA A 1 82 ? -5.10885 9.96780 1.79907 1.000 17.88085 877 ALA A C 1
ATOM 642 O O . ALA A 1 82 ? -6.24553 9.62153 2.13069 1.000 19.44308 877 ALA A O 1
ATOM 644 N N . SER A 1 83 ? -4.04640 9.16668 1.87104 1.000 18.41493 878 SER A N 1
ATOM 645 C CA . SER A 1 83 ? -4.14911 7.77828 2.30569 1.000 16.07204 878 SER A CA 1
ATOM 646 C C . SER A 1 83 ? -3.05246 7.43652 3.30004 1.000 21.43185 878 SER A C 1
ATOM 647 O O . SER A 1 83 ? -1.91364 7.89451 3.16755 1.000 18.24777 878 SER A O 1
ATOM 650 N N . PHE A 1 84 ? -3.40273 6.61587 4.28789 1.000 19.32778 879 PHE A N 1
ATOM 651 C CA . PHE A 1 84 ? -2.39640 5.98250 5.12841 1.000 20.30455 879 PHE A CA 1
ATOM 652 C C . PHE A 1 84 ? -1.64529 4.94488 4.30684 1.000 20.81298 879 PHE A C 1
ATOM 653 O O . PHE A 1 84 ? -2.25730 4.14573 3.59252 1.000 24.19289 879 PHE A O 1
ATOM 661 N N . MET A 1 85 ? -0.31929 4.95896 4.40468 1.000 18.00658 880 MET A N 1
ATOM 662 C CA . MET A 1 85 ? 0.51119 4.06936 3.61707 1.000 18.16228 880 MET A CA 1
ATOM 663 C C . MET A 1 85 ? 1.33697 3.17591 4.52933 1.000 23.52522 880 MET A C 1
ATOM 664 O O . MET A 1 85 ? 1.89102 3.65235 5.52529 1.000 20.74823 880 MET A O 1
ATOM 669 N N . PRO A 1 86 ? 1.46061 1.89308 4.20800 1.000 21.02508 881 PRO A N 1
ATOM 670 C CA . PRO A 1 86 ? 2.27418 1.00368 5.04011 1.000 24.19628 881 PRO A CA 1
ATOM 671 C C . PRO A 1 86 ? 3.75380 1.34605 4.95040 1.000 26.48290 881 PRO A C 1
ATOM 672 O O . PRO A 1 86 ? 4.23331 1.96096 3.99506 1.000 25.50554 881 PRO A O 1
ATOM 676 N N . GLY A 1 87 ? 4.48027 0.93768 5.98373 1.000 21.60855 882 GLY A N 1
ATOM 677 C CA . GLY A 1 87 ? 5.91297 1.10134 6.05523 1.000 23.28484 882 GLY A CA 1
ATOM 678 C C . GLY A 1 87 ? 6.57222 -0.18411 6.51545 1.000 26.74631 882 GLY A C 1
ATOM 679 O O . GLY A 1 87 ? 6.09628 -1.28879 6.24750 1.000 27.08539 882 GLY A O 1
ATOM 680 N N . LEU A 1 88 ? 7.68581 -0.01992 7.22588 1.000 26.28392 883 LEU A N 1
ATOM 681 C CA . LEU A 1 88 ? 8.40271 -1.17630 7.74224 1.000 31.47948 883 LEU A CA 1
ATOM 682 C C . LEU A 1 88 ? 7.70223 -1.76741 8.96000 1.000 23.42526 883 LEU A C 1
ATOM 683 O O . LEU A 1 88 ? 7.63284 -2.99307 9.10375 1.000 30.19851 883 LEU A O 1
ATOM 688 N N . TRP A 1 89 ? 7.16048 -0.91512 9.83452 1.000 26.77156 884 TRP A N 1
ATOM 689 C CA . TRP A 1 89 ? 6.61350 -1.35703 11.10987 1.000 24.58935 884 TRP A CA 1
ATOM 690 C C . TRP A 1 89 ? 5.10580 -1.20226 11.23681 1.000 24.65361 884 TRP A C 1
ATOM 691 O O . TRP A 1 89 ? 4.50360 -1.87698 12.07854 1.000 24.84721 884 TRP A O 1
ATOM 702 N N . SER A 1 90 ? 4.48472 -0.34535 10.43433 1.000 24.75715 885 SER A N 1
ATOM 703 C CA . SER A 1 90 ? 3.10682 0.06369 10.64760 1.000 22.83121 885 SER A CA 1
ATOM 704 C C . SER A 1 90 ? 2.38493 0.21676 9.31921 1.000 27.76412 885 SER A C 1
ATOM 705 O O . SER A 1 90 ? 2.99603 0.61566 8.32054 1.000 21.87999 885 SER A O 1
ATOM 708 N N . PRO A 1 91 ? 1.08083 -0.08322 9.28042 1.000 22.65579 886 PRO A N 1
ATOM 709 C CA . PRO A 1 91 ? 0.27506 0.26325 8.09692 1.000 24.17050 886 PRO A CA 1
ATOM 710 C C . PRO A 1 91 ? -0.02772 1.75053 7.98347 1.000 27.16833 886 PRO A C 1
ATOM 711 O O . PRO A 1 91 ? -0.59077 2.17433 6.96445 1.000 30.37977 886 PRO A O 1
ATOM 715 N N . GLN A 1 92 ? 0.31772 2.54570 8.99698 1.000 25.23509 887 GLN A N 1
ATOM 716 C CA . GLN A 1 92 ? 0.14150 3.99357 9.00382 1.000 23.00404 887 GLN A CA 1
ATOM 717 C C . GLN A 1 92 ? 1.47743 4.71443 9.08378 1.000 23.92506 887 GLN A C 1
ATOM 718 O O . GLN A 1 92 ? 1.56810 5.80047 9.65768 1.000 30.88481 887 GLN A O 1
ATOM 724 N N . GLU A 1 93 ? 2.53061 4.11386 8.53701 1.000 20.74447 888 GLU A N 1
ATOM 725 C CA . GLU A 1 93 ? 3.85711 4.68246 8.72942 1.000 21.28105 888 GLU A CA 1
ATOM 726 C C . GLU A 1 93 ? 4.03181 5.98626 7.96168 1.000 21.95076 888 GLU A C 1
ATOM 727 O O . GLU A 1 93 ? 4.76655 6.87359 8.40995 1.000 26.54623 888 GLU A O 1
ATOM 733 N N . PHE A 1 94 ? 3.36322 6.12281 6.81989 1.000 18.32312 889 PHE A N 1
ATOM 734 C CA . PHE A 1 94 ? 3.41277 7.32698 6.00464 1.000 18.61153 889 PHE A CA 1
ATOM 735 C C . PHE A 1 94 ? 1.99519 7.75872 5.66163 1.000 19.10866 889 PHE A C 1
ATOM 736 O O . PHE A 1 94 ? 1.03284 7.00476 5.82237 1.000 19.23597 889 PHE A O 1
ATOM 744 N N . ILE A 1 95 ? 1.87738 8.98912 5.17259 1.000 16.97289 890 ILE A N 1
ATOM 745 C CA . ILE A 1 95 ? 0.67099 9.46240 4.50993 1.000 14.69308 890 ILE A CA 1
ATOM 746 C C . ILE A 1 95 ? 1.06794 9.92583 3.11876 1.000 16.04910 890 ILE A C 1
ATOM 747 O O . ILE A 1 95 ? 2.03730 10.67542 2.96405 1.000 18.57731 890 ILE A O 1
ATOM 752 N N . ALA A 1 96 ? 0.35305 9.44045 2.10863 1.000 16.66846 891 ALA A N 1
ATOM 753 C CA . ALA A 1 96 ? 0.50934 9.88742 0.73276 1.000 15.67359 891 ALA A CA 1
ATOM 754 C C . ALA A 1 96 ? -0.67932 10.76681 0.38059 1.000 15.75006 891 ALA A C 1
ATOM 755 O O . ALA A 1 96 ? -1.82841 10.39278 0.63896 1.000 19.48613 891 ALA A O 1
ATOM 757 N N . THR A 1 97 ? -0.41132 11.92996 -0.20075 1.000 16.76225 892 THR A N 1
ATOM 758 C CA . THR A 1 97 ? -1.49012 12.84531 -0.53513 1.000 17.24719 892 THR A CA 1
ATOM 759 C C . THR A 1 97 ? -1.17666 13.53989 -1.85274 1.000 15.93810 892 THR A C 1
ATOM 760 O O . THR A 1 97 ? -0.03103 13.58272 -2.30205 1.000 17.65234 892 THR A O 1
ATOM 764 N N . GLN A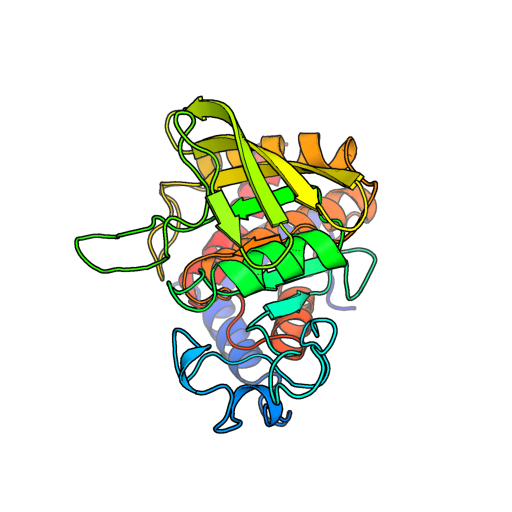 1 98 ? -2.22778 14.04410 -2.49484 1.000 17.16754 893 GLN A N 1
ATOM 765 C CA . GLN A 1 98 ? -2.06350 14.80169 -3.72306 1.000 16.78645 893 GLN A CA 1
ATOM 766 C C . GLN A 1 98 ? -1.44101 16.16556 -3.42783 1.000 19.53189 893 GLN A C 1
ATOM 767 O O . GLN A 1 98 ? -1.38258 16.62599 -2.28093 1.000 21.30736 893 GLN A O 1
ATOM 773 N N . GLY A 1 99 ? -0.95959 16.81469 -4.48446 1.000 18.96139 894 GLY A N 1
ATOM 774 C CA . GLY A 1 99 ? -0.55069 18.19442 -4.38578 1.000 18.94398 894 GLY A CA 1
ATOM 775 C C . GLY A 1 99 ? -1.76510 19.07108 -4.16940 1.000 19.38523 894 GLY A C 1
ATOM 776 O O . GLY A 1 99 ? -2.72991 19.02312 -4.93758 1.000 19.33758 894 GLY A O 1
ATOM 777 N N . PRO A 1 100 ? -1.74960 19.88349 -3.11123 1.000 18.84265 895 PRO A N 1
ATOM 778 C CA . PRO A 1 100 ? -2.95084 20.65492 -2.76055 1.000 20.18587 895 PRO A CA 1
ATOM 779 C C . PRO A 1 100 ? -3.42230 21.54382 -3.90477 1.000 18.08789 895 PRO A C 1
ATOM 780 O O . PRO A 1 100 ? -2.62292 22.09889 -4.65954 1.000 20.93429 895 PRO A O 1
ATOM 784 N N . LEU A 1 101 ? -4.74017 21.63700 -4.04281 1.000 19.74626 896 LEU A N 1
ATOM 785 C CA . LEU A 1 101 ? -5.43878 22.56716 -4.91316 1.000 20.04907 896 LEU A CA 1
ATOM 786 C C . LEU A 1 101 ? -5.63502 23.88573 -4.18457 1.000 21.03555 896 LEU A C 1
ATOM 787 O O . LEU A 1 101 ? -5.53797 23.93839 -2.95545 1.000 23.30666 896 LEU A O 1
ATOM 792 N N . PRO A 1 102 ? -5.89912 24.98221 -4.90683 1.000 21.60568 897 PRO A N 1
ATOM 793 C CA . PRO A 1 102 ? -6.20074 26.24203 -4.20662 1.000 24.01320 897 PRO A CA 1
ATOM 794 C C . PRO A 1 102 ? -7.28098 26.08776 -3.15162 1.000 21.37450 897 PRO A C 1
ATOM 795 O O . PRO A 1 102 ? -7.15046 26.63328 -2.04810 1.000 25.17323 897 PRO A O 1
ATOM 799 N N . GLN A 1 103 ? -8.32106 25.31247 -3.44555 1.000 22.15898 898 GLN A N 1
ATOM 800 C CA . GLN A 1 103 ? -9.44416 25.12555 -2.54059 1.000 20.76607 898 GLN A CA 1
ATOM 801 C C . GLN A 1 103 ? -9.20163 24.06996 -1.46757 1.000 21.04460 898 GLN A C 1
ATOM 802 O O . GLN A 1 103 ? -10.07645 23.87743 -0.61781 1.000 23.83671 898 GLN A O 1
ATOM 808 N N . THR A 1 104 ? -8.06221 23.37332 -1.47679 1.000 20.62833 899 THR A N 1
ATOM 809 C CA . THR A 1 104 ? -7.76902 22.38998 -0.43626 1.000 21.08680 899 THR A CA 1
ATOM 810 C C . THR A 1 104 ? -6.48567 22.69329 0.32850 1.000 20.19153 899 THR A C 1
ATOM 811 O O . THR A 1 104 ? -6.04194 21.85318 1.11828 1.000 22.39368 899 THR A O 1
ATOM 815 N N . VAL A 1 105 ? -5.88358 23.86856 0.13029 1.000 20.20790 900 VAL A N 1
ATOM 816 C CA . VAL A 1 105 ? -4.68986 24.22424 0.89662 1.000 19.54817 900 VAL A CA 1
ATOM 817 C C . VAL A 1 105 ? -5.01043 24.27485 2.38511 1.000 21.70407 900 VAL A C 1
ATOM 818 O O . VAL A 1 105 ? -4.20676 23.85012 3.22541 1.000 19.34176 900 VAL A O 1
ATOM 822 N N . GLY A 1 106 ? -6.19065 24.79038 2.73494 1.000 23.42725 901 GLY A N 1
ATOM 823 C CA . GLY A 1 106 ? -6.59359 24.80438 4.13205 1.000 23.54266 901 GLY A CA 1
ATOM 824 C C . GLY A 1 106 ? -6.77629 23.40980 4.69792 1.000 19.88395 901 GLY A C 1
ATOM 825 O O . GLY A 1 106 ? -6.35407 23.12534 5.82317 1.000 21.56830 901 GLY A O 1
ATOM 826 N N . ASP A 1 107 ? -7.40745 22.52043 3.92417 1.000 21.92670 902 ASP A N 1
ATOM 827 C CA . ASP A 1 107 ? -7.56221 21.13439 4.35380 1.000 19.69920 902 ASP A CA 1
ATOM 828 C C . ASP A 1 107 ? -6.20737 20.45980 4.52953 1.000 17.09946 902 ASP A C 1
ATOM 829 O O . ASP A 1 107 ? -6.02404 19.64639 5.44307 1.000 19.64796 902 ASP A O 1
ATOM 834 N N . PHE A 1 108 ? -5.25241 20.77213 3.64670 1.000 17.44471 903 PHE A N 1
ATOM 835 C CA . PHE A 1 108 ? -3.91437 20.19716 3.74716 1.000 17.72288 903 PHE A CA 1
ATOM 836 C C . PHE A 1 108 ? -3.26176 20.55480 5.07464 1.000 18.35333 903 PHE A C 1
ATOM 837 O O . PHE A 1 108 ? -2.72631 19.68600 5.77204 1.000 18.13593 903 PHE A O 1
ATOM 845 N N . TRP A 1 109 ? -3.28500 21.83557 5.43950 1.000 18.72734 904 TRP A N 1
ATOM 846 C CA . TRP A 1 109 ? -2.65789 22.21994 6.69743 1.000 17.25649 904 TRP A CA 1
ATOM 847 C C . TRP A 1 109 ? -3.41648 21.66614 7.89460 1.000 24.12821 904 TRP A C 1
ATOM 848 O O . TRP A 1 109 ? -2.80251 21.36259 8.92554 1.000 21.72699 904 TRP A O 1
ATOM 859 N N . ARG A 1 110 ? -4.73753 21.50387 7.77471 1.000 19.38228 905 ARG A N 1
ATOM 860 C CA . ARG A 1 110 ? -5.48791 20.83655 8.83264 1.000 21.82392 905 ARG A CA 1
ATOM 861 C C . ARG A 1 110 ? -5.08095 19.37404 8.95322 1.000 21.07901 905 ARG A C 1
ATOM 862 O O . ARG A 1 110 ? -5.02700 18.82881 10.06095 1.000 21.92311 905 ARG A O 1
ATOM 870 N N . LEU A 1 111 ? -4.78868 18.72350 7.82509 1.000 17.78102 906 LEU A N 1
ATOM 871 C CA . LEU A 1 111 ? -4.24813 17.36831 7.86822 1.000 20.60661 906 LEU A CA 1
ATOM 872 C C . LEU A 1 111 ? -2.93378 17.32985 8.63493 1.000 21.50694 906 LEU A C 1
ATOM 873 O O . LEU A 1 111 ? -2.73331 16.47541 9.50772 1.000 21.57793 906 LEU A O 1
ATOM 878 N N . VAL A 1 112 ? -2.02381 18.25094 8.31194 1.000 18.86930 907 VAL A N 1
ATOM 879 C CA . VAL A 1 112 ? -0.74860 18.34418 9.01590 1.000 19.77139 907 VAL A CA 1
ATOM 880 C C . VAL A 1 112 ? -0.97769 18.54336 10.50782 1.000 22.18881 907 VAL A C 1
ATOM 881 O O . VAL A 1 112 ? -0.34046 17.89020 11.34340 1.000 20.53887 907 VAL A O 1
ATOM 885 N N . TRP A 1 113 ? -1.90085 19.43598 10.86819 1.000 21.32353 908 TRP A N 1
ATOM 886 C CA . TRP A 1 113 ? -2.11742 19.71995 12.27990 1.000 20.23521 908 TRP A CA 1
ATOM 887 C C . TRP A 1 113 ? -2.70314 18.51874 13.00778 1.000 21.85632 908 TRP A C 1
ATOM 888 O O . TRP A 1 113 ? -2.21718 18.12972 14.07685 1.000 24.30417 908 TRP A O 1
ATOM 899 N N . GLU A 1 114 ? -3.76007 17.92427 12.45412 1.000 19.52990 909 GLU A N 1
ATOM 900 C CA . GLU A 1 114 ? -4.45038 16.86154 13.17321 1.000 21.23610 909 GLU A CA 1
ATOM 901 C C . GLU A 1 114 ? -3.58223 15.61880 13.31050 1.000 22.27179 909 GLU A C 1
ATOM 902 O O . GLU A 1 114 ? -3.68217 14.90392 14.31445 1.000 25.44239 909 GLU A O 1
ATOM 908 N N . GLN A 1 115 ? -2.71587 15.35283 12.33363 1.000 23.15462 910 GLN A N 1
ATOM 909 C CA . GLN A 1 115 ? -1.78474 14.24011 12.45452 1.000 23.12331 910 GLN A CA 1
ATOM 910 C C . GLN A 1 115 ? -0.53403 14.59632 13.24646 1.000 27.32798 910 GLN A C 1
ATOM 911 O O . GLN A 1 115 ? 0.21282 13.68683 13.62510 1.000 24.62788 910 GLN A O 1
ATOM 917 N N . GLN A 1 116 ? -0.30225 15.88080 13.51852 1.000 24.21657 911 GLN A N 1
ATOM 918 C CA . GLN A 1 116 ? 0.90341 16.34516 14.20598 1.000 19.43045 911 GLN A CA 1
ATOM 919 C C . GLN A 1 116 ? 2.15897 15.83530 13.50302 1.000 24.17957 911 GLN A C 1
ATOM 920 O O . GLN A 1 116 ? 3.09773 15.33604 14.12550 1.000 25.42307 911 GLN A O 1
ATOM 926 N N . SER A 1 117 ? 2.17010 15.97203 12.18164 1.000 23.13996 912 SER A N 1
ATOM 927 C CA A SER A 1 117 ? 3.27310 15.48804 11.36299 0.483 21.71468 912 SER A CA 1
ATOM 928 C CA B SER A 1 117 ? 3.27252 15.49106 11.36031 0.517 21.70759 912 SER A CA 1
ATOM 929 C C . SER A 1 117 ? 4.36923 16.54619 11.31168 1.000 20.41750 912 SER A C 1
ATOM 930 O O . SER A 1 117 ? 4.12711 17.67824 10.88062 1.000 23.30805 912 SER A O 1
ATOM 935 N N . HIS A 1 118 ? 5.57072 16.17385 11.74798 1.000 22.19665 913 HIS A N 1
ATOM 936 C CA . HIS A 1 118 ? 6.71024 17.07917 11.76281 1.000 18.96313 913 HIS A CA 1
ATOM 937 C C . HIS A 1 118 ? 7.46298 17.12848 10.44309 1.000 20.80305 913 HIS A C 1
ATOM 938 O O . HIS A 1 118 ? 8.39248 17.93278 10.31319 1.000 21.71103 913 HIS A O 1
ATOM 945 N N . THR A 1 119 ? 7.10460 16.29539 9.46879 1.000 20.62332 914 THR A N 1
ATOM 946 C CA . THR A 1 119 ? 7.89604 16.19123 8.25164 1.000 18.63784 914 THR A CA 1
ATOM 947 C C . THR A 1 119 ? 6.98424 16.14981 7.03622 1.000 16.89275 914 THR A C 1
ATOM 948 O O . THR A 1 119 ? 6.05662 15.33804 6.97806 1.000 18.99298 914 THR A O 1
ATOM 952 N N . LEU A 1 120 ? 7.25171 17.02810 6.07390 1.000 18.66967 915 LEU A N 1
ATOM 953 C CA . LEU A 1 120 ? 6.63263 16.98002 4.75815 1.000 18.36369 915 LEU A CA 1
ATOM 954 C C . LEU A 1 120 ? 7.69638 16.66319 3.72124 1.000 17.41622 915 LEU A C 1
ATOM 955 O O . LEU A 1 120 ? 8.82288 17.16369 3.80170 1.000 19.72899 915 LEU A O 1
ATOM 960 N N . VAL A 1 121 ? 7.34015 15.82834 2.75154 1.000 17.75525 916 VAL A N 1
ATOM 961 C CA . VAL A 1 121 ? 8.21284 15.52404 1.62681 1.000 17.85767 916 VAL A CA 1
ATOM 962 C C . VAL A 1 121 ? 7.46114 15.87423 0.35290 1.000 18.77992 916 VAL A C 1
ATOM 963 O O . VAL A 1 121 ? 6.41381 15.28312 0.06074 1.000 19.42720 916 VAL A O 1
ATOM 967 N N . MET A 1 122 ? 7.98884 16.84478 -0.38952 1.000 17.32844 917 MET A N 1
ATOM 968 C CA . MET A 1 122 ? 7.42167 17.30785 -1.65036 1.000 17.08285 917 MET A CA 1
ATOM 969 C C . MET A 1 122 ? 8.30476 16.84859 -2.79625 1.000 16.55857 917 MET A C 1
ATOM 970 O O . MET A 1 122 ? 9.48738 17.20278 -2.84755 1.000 18.54644 917 MET A O 1
ATOM 975 N N . LEU A 1 123 ? 7.72846 16.08769 -3.72528 1.000 16.16697 918 LEU A N 1
ATOM 976 C CA . LEU A 1 123 ? 8.50918 15.49198 -4.80124 1.000 18.26444 918 LEU A CA 1
ATOM 977 C C . LEU A 1 123 ? 8.16904 16.07036 -6.16602 1.000 22.87302 918 LEU A C 1
ATOM 978 O O . LEU A 1 123 ? 8.67826 15.58203 -7.18120 1.000 22.48213 918 LEU A O 1
ATOM 983 N N . THR A 1 124 ? 7.33994 17.10474 -6.21609 1.000 21.36846 919 THR A N 1
ATOM 984 C CA . THR A 1 124 ? 6.97565 17.75848 -7.46041 1.000 20.45428 919 THR A CA 1
ATOM 985 C C . THR A 1 124 ? 7.35615 19.23061 -7.39818 1.000 23.52286 919 THR A C 1
ATOM 986 O O . THR A 1 124 ? 7.56228 19.79742 -6.32179 1.000 25.55888 919 THR A O 1
ATOM 990 N N . ASN A 1 125 ? 7.46656 19.84246 -8.57064 1.000 23.76805 920 ASN A N 1
ATOM 991 C CA . ASN A 1 125 ? 7.47184 21.29287 -8.64858 1.000 20.16094 920 ASN A CA 1
ATOM 992 C C . ASN A 1 125 ? 6.03979 21.78577 -8.82305 1.000 23.88361 920 ASN A C 1
ATOM 993 O O . ASN A 1 125 ? 5.15531 21.04456 -9.25431 1.000 24.25506 920 ASN A O 1
ATOM 998 N N . CYS A 1 126 ? 5.80733 23.04598 -8.44708 1.000 21.79163 921 CYS A N 1
ATOM 999 C CA . CYS A 1 126 ? 4.45596 23.58844 -8.54310 1.000 22.55721 921 CYS A CA 1
ATOM 1000 C C . CYS A 1 126 ? 3.98956 23.67008 -9.98709 1.000 22.17791 921 CYS A C 1
ATOM 1001 O O . CYS A 1 126 ? 2.79789 23.49954 -10.26714 1.000 21.85342 921 CYS A O 1
ATOM 1004 N N . MET A 1 127 ? 4.90893 23.93412 -10.90669 1.000 21.69471 922 MET A N 1
ATOM 1005 C CA . MET A 1 127 ? 4.62209 23.98994 -12.32903 1.000 22.07525 922 MET A CA 1
ATOM 1006 C C . MET A 1 127 ? 5.76343 23.29431 -13.05184 1.000 24.03328 922 MET A C 1
ATOM 1007 O O . MET A 1 127 ? 6.93237 23.49002 -12.70657 1.000 26.55409 922 MET A O 1
ATOM 1012 N N . GLU A 1 128 ? 5.42661 22.46593 -14.03703 1.000 24.77522 923 GLU A N 1
ATOM 1013 C CA . GLU A 1 128 ? 6.42320 21.72061 -14.79494 1.000 23.03962 923 GLU A CA 1
ATOM 1014 C C . GLU A 1 128 ? 6.15696 21.93690 -16.27453 1.000 27.14372 923 GLU A C 1
ATOM 1015 O O . GLU A 1 128 ? 5.08864 21.56710 -16.77255 1.000 27.26916 923 GLU A O 1
ATOM 1021 N N . ALA A 1 129 ? 7.11835 22.55356 -16.96509 1.000 25.62095 924 ALA A N 1
ATOM 1022 C CA . ALA A 1 129 ? 7.00584 22.82857 -18.39823 1.000 24.66068 924 ALA A CA 1
ATOM 1023 C C . ALA A 1 129 ? 5.71428 23.57528 -18.71564 1.000 23.63895 924 ALA A C 1
ATOM 1024 O O . ALA A 1 129 ? 5.02330 23.28225 -19.69382 1.000 28.56951 924 ALA A O 1
ATOM 1026 N N . GLY A 1 130 ? 5.37533 24.54239 -17.86640 1.000 24.04829 925 GLY A N 1
ATOM 1027 C CA . GLY A 1 130 ? 4.19218 25.35055 -18.06149 1.000 21.23173 925 GLY A CA 1
ATOM 1028 C C . GLY A 1 130 ? 2.89354 24.72658 -17.60161 1.000 18.48805 925 GLY A C 1
ATOM 1029 O O . GLY A 1 130 ? 1.83946 25.36034 -17.74273 1.000 23.90475 925 GLY A O 1
ATOM 1030 N N . ARG A 1 131 ? 2.92485 23.51594 -17.05399 1.000 23.28264 926 ARG A N 1
ATOM 1031 C CA . ARG A 1 131 ? 1.71696 22.81495 -16.64453 1.000 21.67798 926 ARG A CA 1
ATOM 1032 C C . ARG A 1 131 ? 1.64332 22.79223 -15.12249 1.000 21.94805 926 ARG A C 1
ATOM 1033 O O . ARG A 1 131 ? 2.63125 22.46551 -14.45464 1.000 24.96477 926 ARG A O 1
ATOM 1041 N N . VAL A 1 132 ? 0.47645 23.14649 -14.58075 1.000 21.96494 927 VAL A N 1
ATOM 1042 C CA . VAL A 1 132 ? 0.30240 23.22647 -13.13278 1.000 24.40053 927 VAL A CA 1
ATOM 1043 C C . VAL A 1 132 ? 0.29472 21.82565 -12.53336 1.000 26.98815 927 VAL A C 1
ATOM 1044 O O . VAL A 1 132 ? -0.41575 20.92925 -13.00836 1.000 28.87611 927 VAL A O 1
ATOM 1048 N N . LYS A 1 133 ? 1.08055 21.63412 -11.47589 1.000 19.74161 928 LYS A N 1
ATOM 1049 C CA . LYS A 1 133 ? 1.17935 20.35513 -10.78183 1.000 20.79239 928 LYS A CA 1
ATOM 1050 C C . LYS A 1 133 ? 0.76898 20.41773 -9.31911 1.000 20.92991 928 LYS A C 1
ATOM 1051 O O . LYS A 1 133 ? 0.29492 19.41348 -8.78409 1.000 22.47283 928 LYS A O 1
ATOM 1057 N N . CYS A 1 134 ? 0.93374 21.56301 -8.66158 1.000 20.34817 929 CYS A N 1
ATOM 1058 C CA . CYS A 1 134 ? 0.69939 21.65860 -7.22933 1.000 19.95710 929 CYS A CA 1
ATOM 1059 C C . CYS A 1 134 ? 0.64754 23.12858 -6.84447 1.000 22.73837 929 CYS A C 1
ATOM 1060 O O . CYS A 1 134 ? 1.38722 23.94331 -7.40048 1.000 26.58095 929 CYS A O 1
ATOM 1063 N N . GLU A 1 135 ? -0.23586 23.45995 -5.90961 1.000 19.32577 930 GLU A N 1
ATOM 1064 C CA . GLU A 1 135 ? -0.29515 24.81754 -5.38735 1.000 24.89913 930 GLU A CA 1
ATOM 1065 C C . GLU A 1 135 ? 0.91766 25.10385 -4.51122 1.000 24.62361 930 GLU A C 1
ATOM 1066 O O . GLU A 1 135 ? 1.40161 24.23173 -3.78431 1.000 22.64662 930 GLU A O 1
ATOM 1072 N N . HIS A 1 136 ? 1.41770 26.33568 -4.58853 1.000 21.97319 931 HIS A N 1
ATOM 1073 C CA . HIS A 1 136 ? 2.43556 26.80106 -3.65298 1.000 21.84261 931 HIS A CA 1
ATOM 1074 C C . HIS A 1 136 ? 1.76084 27.02437 -2.30199 1.000 25.58463 931 HIS A C 1
ATOM 1075 O O . HIS A 1 136 ? 1.31888 28.13578 -1.99875 1.000 25.63404 931 HIS A O 1
ATOM 1082 N N . TYR A 1 137 ? 1.65224 25.96537 -1.49500 1.000 20.47558 932 TYR A N 1
ATOM 1083 C CA . TYR A 1 137 ? 0.77862 25.95962 -0.32608 1.000 19.77757 932 TYR A CA 1
ATOM 1084 C C . TYR A 1 137 ? 1.42051 26.51632 0.93977 1.000 19.39357 932 TYR A C 1
ATOM 1085 O O . TYR A 1 137 ? 0.70874 26.71435 1.93142 1.000 21.14876 932 TYR A O 1
ATOM 1094 N N . TRP A 1 138 ? 2.71938 26.75259 0.94354 1.000 20.62209 933 TRP A N 1
ATOM 1095 C CA . TRP A 1 138 ? 3.42168 27.28876 2.09807 1.000 21.68506 933 TRP A CA 1
ATOM 1096 C C . TRP A 1 138 ? 3.64006 28.78450 1.93427 1.000 22.41336 933 TRP A C 1
ATOM 1097 O O . TRP A 1 138 ? 3.64327 29.30385 0.81533 1.000 23.68867 933 TRP A O 1
ATOM 1108 N N . PRO A 1 139 ? 3.80513 29.51859 3.02886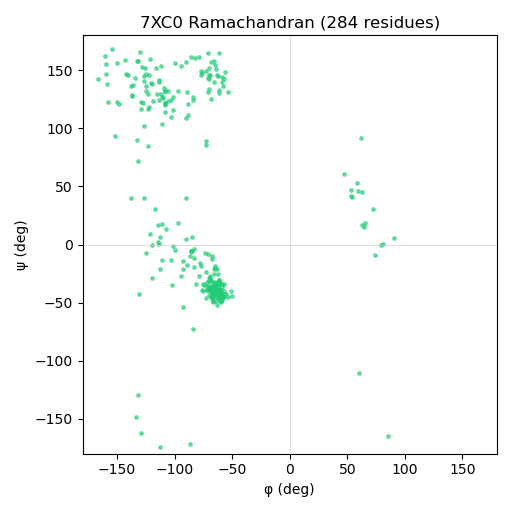 1.000 23.68822 934 PRO A N 1
ATOM 1109 C CA . PRO A 1 139 ? 3.92837 30.97409 2.92612 1.000 25.68826 934 PRO A CA 1
ATOM 1110 C C . PRO A 1 139 ? 5.34172 31.40787 2.56891 1.000 27.92603 934 PRO A C 1
ATOM 1111 O O . PRO A 1 139 ? 6.31798 30.67551 2.74113 1.000 29.58097 934 PRO A O 1
ATOM 1115 N N . LEU A 1 140 ? 5.43228 32.63328 2.06298 1.000 30.81513 935 LEU A N 1
ATOM 1116 C CA . LEU A 1 140 ? 6.72429 33.27830 1.91988 1.000 29.70715 935 LEU A CA 1
ATOM 1117 C C . LEU A 1 140 ? 7.17580 33.83491 3.26317 1.000 30.57855 935 LEU A C 1
ATOM 1118 O O . LEU A 1 140 ? 6.37641 34.03832 4.18102 1.000 30.37813 935 LEU A O 1
ATOM 1123 N N . ASP A 1 141 ? 8.47909 34.09329 3.36772 1.000 30.16644 936 ASP A N 1
ATOM 1124 C CA . ASP A 1 141 ? 9.02813 34.56990 4.63037 1.000 40.05087 936 ASP A CA 1
ATOM 1125 C C . ASP A 1 141 ? 8.49271 35.94232 5.00756 1.000 41.52205 936 ASP A C 1
ATOM 1126 O O . ASP A 1 141 ? 8.55159 36.31390 6.18247 1.000 44.72395 936 ASP A O 1
ATOM 1131 N N . SER A 1 142 ? 7.96978 36.70107 4.04261 1.000 36.02385 937 SER A N 1
ATOM 1132 C CA . SER A 1 142 ? 7.54258 38.06605 4.32375 1.000 40.93631 937 SER A CA 1
ATOM 1133 C C . SER A 1 142 ? 6.18344 38.12210 5.00900 1.000 42.56903 937 SER A C 1
ATOM 1134 O O . SER A 1 142 ? 5.90713 39.07918 5.74039 1.000 52.83700 937 SER A O 1
ATOM 1137 N N . GLN A 1 143 ? 5.32714 37.12462 4.79414 1.000 32.87604 938 GLN A N 1
ATOM 1138 C CA . GLN A 1 143 ? 3.98770 37.17649 5.36593 1.000 40.41088 938 GLN A CA 1
ATOM 1139 C C . GLN A 1 143 ? 3.45487 35.77813 5.65195 1.000 32.17632 938 GLN A C 1
ATOM 1140 O O . GLN A 1 143 ? 3.37097 34.94417 4.74168 1.000 32.37695 938 GLN A O 1
ATOM 1146 N N . PRO A 1 144 ? 3.09009 35.48609 6.89696 1.000 33.45008 939 PRO A N 1
ATOM 1147 C CA . PRO A 1 144 ? 2.42412 34.21526 7.19234 1.000 28.79481 939 PRO A CA 1
ATOM 1148 C C . PRO A 1 144 ? 1.05836 34.14788 6.52987 1.000 27.81498 939 PRO A C 1
ATOM 1149 O O . PRO A 1 144 ? 0.44431 35.16201 6.19169 1.000 35.98223 939 PRO A O 1
ATOM 1153 N N . CYS A 1 145 ? 0.58398 32.92347 6.33931 1.000 25.00562 940 CYS A N 1
ATOM 1154 C CA . CYS A 1 145 ? -0.73143 32.69051 5.76839 1.000 27.99401 940 CYS A CA 1
ATOM 1155 C C . CYS A 1 145 ? -1.61608 31.99494 6.79336 1.000 26.84674 940 CYS A C 1
ATOM 1156 O O . CYS A 1 145 ? -1.13022 31.28276 7.67717 1.000 28.73763 940 CYS A O 1
ATOM 1159 N N . THR A 1 146 ? -2.92114 32.22183 6.68282 1.000 22.55812 941 THR A N 1
ATOM 1160 C CA . THR A 1 146 ? -3.87802 31.67181 7.62909 1.000 24.51082 941 THR A CA 1
ATOM 1161 C C . THR A 1 146 ? -4.96134 30.90367 6.89032 1.000 21.15933 941 THR A C 1
ATOM 1162 O O . THR A 1 146 ? -5.38019 31.27849 5.79160 1.000 26.36173 941 THR A O 1
ATOM 1166 N N . HIS A 1 147 ? -5.41437 29.82322 7.52091 1.000 18.87960 942 HIS A N 1
ATOM 1167 C CA . HIS A 1 147 ? -6.43847 28.94751 6.96500 1.000 21.88945 942 HIS A CA 1
ATOM 1168 C C . HIS A 1 147 ? -7.23414 28.38214 8.12833 1.000 22.94788 942 HIS A C 1
ATOM 1169 O O . HIS A 1 147 ? -6.65910 27.72271 8.99940 1.000 24.00261 942 HIS A O 1
ATOM 1176 N N . GLY A 1 148 ? -8.54099 28.63376 8.14489 1.000 25.83650 943 GLY A N 1
ATOM 1177 C CA . GLY A 1 148 ? -9.38115 28.14685 9.22327 1.000 23.79205 943 GLY A CA 1
ATOM 1178 C C . GLY A 1 148 ? -8.94169 28.68172 10.57120 1.000 24.93544 943 GLY A C 1
ATOM 1179 O O . GLY A 1 148 ? -9.07919 29.87863 10.83605 1.000 23.13201 943 GLY A O 1
ATOM 1180 N N . HIS A 1 149 ? -8.40278 27.80754 11.42470 1.000 21.03011 944 HIS A N 1
ATOM 1181 C CA . HIS A 1 149 ? -7.86940 28.19147 12.72644 1.000 19.89717 944 HIS A CA 1
ATOM 1182 C C . HIS A 1 149 ? -6.34697 28.13767 12.77587 1.000 20.87085 944 HIS A C 1
ATOM 1183 O O . HIS A 1 149 ? -5.76994 28.20391 13.86637 1.000 23.24913 944 HIS A O 1
ATOM 1190 N N . LEU A 1 150 ? -5.68309 28.02384 11.62965 1.000 20.55355 945 LEU A N 1
ATOM 1191 C CA . LEU A 1 150 ? -4.24643 27.80000 11.57131 1.000 20.79594 945 LEU A CA 1
ATOM 1192 C C . LEU A 1 150 ? -3.52423 28.99675 10.97094 1.000 22.47321 945 LEU A C 1
ATOM 1193 O O . LEU A 1 150 ? -4.01156 29.61892 10.02281 1.000 22.78350 945 LEU A O 1
ATOM 1198 N N . ARG A 1 151 ? -2.35885 29.30776 11.53433 1.000 21.30941 946 ARG A N 1
ATOM 1199 C CA . ARG A 1 151 ? -1.39960 30.23283 10.94581 1.000 19.78368 946 ARG A CA 1
ATOM 1200 C C . ARG A 1 151 ? -0.13483 29.46005 10.60310 1.000 22.44190 946 ARG A C 1
ATOM 1201 O O . ARG A 1 151 ? 0.39728 28.73261 11.44678 1.000 24.82386 946 ARG A O 1
ATOM 1209 N N . VAL A 1 152 ? 0.33732 29.60686 9.36837 1.000 21.78332 947 VAL A N 1
ATOM 1210 C CA . VAL A 1 152 ? 1.56350 28.96514 8.91083 1.000 19.58402 947 VAL A CA 1
ATOM 1211 C C . VAL A 1 152 ? 2.60384 30.04957 8.67820 1.000 21.34098 947 VAL A C 1
ATOM 1212 O O . VAL A 1 152 ? 2.33069 31.03767 7.98743 1.000 24.47191 947 VAL A O 1
ATOM 1216 N N . THR A 1 153 ? 3.79301 29.86497 9.24655 1.000 21.28408 948 THR A N 1
ATOM 1217 C CA . THR A 1 153 ? 4.88966 30.81286 9.11421 1.000 19.25042 948 THR A CA 1
ATOM 1218 C C . THR A 1 153 ? 6.11563 30.10016 8.56329 1.000 19.37510 948 THR A C 1
ATOM 1219 O O . THR A 1 153 ? 6.44210 28.98812 8.99013 1.000 25.10519 948 THR A O 1
ATOM 1223 N N . LEU A 1 154 ? 6.78921 30.74020 7.61299 1.000 27.44825 949 LEU A N 1
ATOM 1224 C CA . LEU A 1 154 ? 8.05668 30.24035 7.09631 1.000 22.16183 949 LEU A CA 1
ATOM 1225 C C . LEU A 1 154 ? 9.18541 30.78689 7.96189 1.000 28.10104 949 LEU A C 1
ATOM 1226 O O . LEU A 1 154 ? 9.35110 32.00663 8.07521 1.000 29.89337 949 LEU A O 1
ATOM 1231 N N . VAL A 1 155 ? 9.95513 29.88584 8.56970 1.000 26.56488 950 VAL A N 1
ATOM 1232 C CA . VAL A 1 155 ? 10.95411 30.26203 9.56277 1.000 22.70874 950 VAL A CA 1
ATOM 1233 C C . VAL A 1 155 ? 12.34225 30.24538 8.93560 1.000 34.03579 950 VAL A C 1
ATOM 1234 O O . VAL A 1 155 ? 13.19521 31.07512 9.26880 1.000 42.83018 950 VAL A O 1
ATOM 1238 N N . GLY A 1 156 ? 12.57635 29.31275 8.01829 1.000 28.91747 951 GLY A N 1
ATOM 1239 C CA . GLY A 1 156 ? 13.88051 29.19092 7.39513 1.000 26.81571 951 GLY A CA 1
ATOM 1240 C C . GLY A 1 156 ? 13.80188 28.42030 6.09821 1.000 31.18623 951 GLY A C 1
ATOM 1241 O O . GLY A 1 156 ? 12.83441 27.69785 5.83696 1.000 31.63989 951 GLY A O 1
ATOM 1242 N N . GLU A 1 157 ? 14.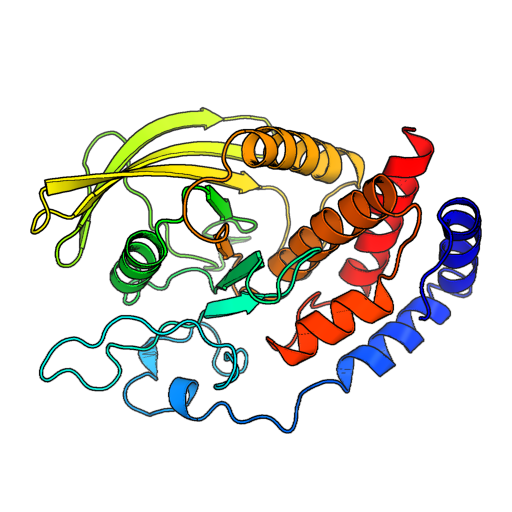84430 28.57701 5.28307 1.000 32.54702 952 GLU A N 1
ATOM 1243 C CA . GLU A 1 157 ? 14.87839 27.94938 3.96471 1.000 31.88864 952 GLU A CA 1
ATOM 1244 C C . GLU A 1 157 ? 16.32351 27.83445 3.51109 1.000 34.99930 952 GLU A C 1
ATOM 1245 O O . GLU A 1 157 ? 17.02688 28.84776 3.43457 1.000 36.49474 952 GLU A O 1
ATOM 1251 N N . GLU A 1 158 ? 16.76495 26.61468 3.20780 1.000 29.83037 953 GLU A N 1
ATOM 1252 C CA . GLU A 1 158 ? 18.09556 26.37121 2.66249 1.000 28.61734 953 GLU A CA 1
ATOM 1253 C C . GLU A 1 158 ? 17.94222 25.73200 1.28988 1.000 37.27515 953 GLU A C 1
ATOM 1254 O O . GLU A 1 158 ? 17.29795 24.68585 1.15808 1.000 32.68442 953 GLU A O 1
ATOM 1260 N N . VAL A 1 159 ? 18.52716 26.36291 0.27444 1.000 30.13586 954 VAL A N 1
ATOM 1261 C CA . VAL A 1 159 ? 18.40291 25.93142 -1.11341 1.000 31.98161 954 VAL A CA 1
ATOM 1262 C C . VAL A 1 159 ? 19.68014 25.21989 -1.53112 1.000 38.37245 954 VAL A C 1
ATOM 1263 O O . VAL A 1 159 ? 20.77688 25.77998 -1.41633 1.000 36.59334 954 VAL A O 1
ATOM 1267 N N . MET A 1 160 ? 19.54087 23.98604 -2.01294 1.000 32.35354 955 MET A N 1
ATOM 1268 C CA . MET A 1 160 ? 20.63798 23.22425 -2.58903 1.000 33.21015 955 MET A CA 1
ATOM 1269 C C . MET A 1 160 ? 20.40365 23.02768 -4.08733 1.000 27.73479 955 MET A C 1
ATOM 1270 O O . MET A 1 160 ? 19.46006 23.57316 -4.67031 1.000 36.23594 955 MET A O 1
ATOM 1275 N N . GLU A 1 161 ? 21.27660 22.23528 -4.71346 1.000 32.92119 956 GLU A N 1
ATOM 1276 C CA . GLU A 1 161 ? 21.28069 22.14269 -6.16946 1.000 36.09946 956 GLU A CA 1
ATOM 1277 C C . GLU A 1 161 ? 20.02366 21.45839 -6.69590 1.000 30.25244 956 GLU A C 1
ATOM 1278 O O . GLU A 1 161 ? 19.45455 21.88788 -7.70626 1.000 29.69130 956 GLU A O 1
ATOM 1284 N N . ASN A 1 162 ? 19.57261 20.39578 -6.02880 1.000 30.77934 957 ASN A N 1
ATOM 1285 C CA . ASN A 1 162 ? 18.44106 19.61489 -6.50592 1.000 25.46435 957 ASN A CA 1
ATOM 1286 C C . ASN A 1 162 ? 17.27363 19.57900 -5.53174 1.000 24.16008 957 ASN A C 1
ATOM 1287 O O . ASN A 1 162 ? 16.25107 18.95432 -5.84062 1.000 25.20296 957 ASN A O 1
ATOM 1292 N N . TRP A 1 163 ? 17.38568 20.22337 -4.37396 1.000 25.60565 958 TRP A N 1
ATOM 1293 C CA . TRP A 1 163 ? 16.29426 20.22279 -3.41481 1.000 23.30717 958 TRP A CA 1
ATOM 1294 C C . TRP A 1 163 ? 16.38601 21.46838 -2.54771 1.000 27.07806 958 TRP A C 1
ATOM 1295 O O . TRP A 1 163 ? 17.38700 22.18996 -2.55281 1.000 28.05494 958 TRP A O 1
ATOM 1306 N N . THR A 1 164 ? 15.31216 21.71009 -1.80069 1.000 25.78339 959 THR A N 1
ATOM 1307 C CA . THR A 1 164 ? 15.22834 22.80312 -0.84606 1.000 25.11859 959 THR A CA 1
ATOM 1308 C C . THR A 1 164 ? 14.59326 22.26833 0.42654 1.000 25.50810 959 THR A C 1
ATOM 1309 O O . THR A 1 164 ? 13.63979 21.48702 0.36803 1.000 25.17573 959 THR A O 1
ATOM 1313 N N . VAL A 1 165 ? 15.14085 22.66551 1.57076 1.000 21.08410 960 VAL A N 1
ATOM 1314 C CA . VAL A 1 165 ? 14.58966 22.31943 2.87418 1.000 23.89086 960 VAL A CA 1
ATOM 1315 C C . VAL A 1 165 ? 14.02169 23.58676 3.49509 1.000 25.91277 960 VAL A C 1
ATOM 1316 O O . VAL A 1 165 ? 14.71890 24.60401 3.59239 1.000 26.79928 960 VAL A O 1
ATOM 1320 N N . ARG A 1 166 ? 12.75614 23.53267 3.90054 1.000 21.95038 961 ARG A N 1
ATOM 1321 C CA . ARG A 1 166 ? 12.07788 24.67789 4.48628 1.000 23.27553 961 ARG A CA 1
ATOM 1322 C C . ARG A 1 166 ? 11.60782 24.33866 5.89063 1.000 25.45067 961 ARG A C 1
ATOM 1323 O O . ARG A 1 166 ? 11.11960 23.23460 6.14541 1.000 23.52994 961 ARG A O 1
ATOM 1331 N N . GLU A 1 167 ? 11.76438 25.29736 6.79541 1.000 24.37296 962 GLU A N 1
ATOM 1332 C CA . GLU A 1 167 ? 11.36173 25.16179 8.18716 1.000 26.39975 962 GLU A CA 1
ATOM 1333 C C . GLU A 1 167 ? 10.10321 25.99450 8.40026 1.000 25.19937 962 GLU A C 1
ATOM 1334 O O . GLU A 1 167 ? 10.09593 27.19672 8.11546 1.000 23.54261 962 GLU A O 1
ATOM 1340 N N . LEU A 1 168 ? 9.04028 25.35589 8.88148 1.000 23.65004 963 LEU A N 1
ATOM 1341 C CA . LEU A 1 168 ? 7.74840 26.00902 9.02267 1.000 22.12475 963 LEU A CA 1
ATOM 1342 C C . LEU A 1 168 ? 7.23561 25.87552 10.44645 1.000 22.53770 963 LEU A C 1
ATOM 1343 O O . LEU A 1 168 ? 7.55212 24.91778 11.15560 1.000 24.63401 963 LEU A O 1
ATOM 1348 N N . LEU A 1 169 ? 6.43080 26.85306 10.85351 1.000 21.71537 964 LEU A N 1
ATOM 1349 C CA . LEU A 1 169 ? 5.80135 26.86834 12.16588 1.000 22.69288 964 LEU A CA 1
ATOM 1350 C C . LEU A 1 169 ? 4.29492 26.93859 11.97067 1.000 25.07581 964 LEU A C 1
ATOM 1351 O O . LEU A 1 169 ? 3.78761 27.90310 11.38737 1.000 23.12897 964 LEU A O 1
ATOM 1356 N N . LEU A 1 170 ? 3.58821 25.91540 12.44766 1.000 19.85140 965 LEU A N 1
ATOM 1357 C CA . LEU A 1 170 ? 2.13951 25.80458 12.30769 1.000 22.40669 965 LEU A CA 1
ATOM 1358 C C . LEU A 1 170 ? 1.50802 26.02957 13.67694 1.000 28.79871 965 LEU A C 1
ATOM 1359 O O . LEU A 1 170 ? 1.69861 25.22440 14.59448 1.000 30.35659 965 LEU A O 1
ATOM 1364 N N . LEU A 1 171 ? 0.76163 27.12363 13.81168 1.000 22.56551 966 LEU A N 1
ATOM 1365 C CA . LEU A 1 171 ? 0.12409 27.50551 15.06508 1.000 24.25529 966 LEU A CA 1
ATOM 1366 C C . LEU A 1 171 ? -1.37721 27.29266 14.94478 1.000 22.79103 966 LEU A C 1
ATOM 1367 O O . LEU A 1 171 ? -2.01863 27.86825 14.05882 1.000 26.34078 966 LEU A O 1
ATOM 1372 N N . GLN A 1 172 ? -1.93187 26.46149 15.82366 1.000 22.01937 967 GLN A N 1
ATOM 1373 C CA . GLN A 1 172 ? -3.37748 26.33402 15.96108 1.000 22.27231 967 GLN A CA 1
ATOM 1374 C C . GLN A 1 172 ? -3.82269 27.37661 16.97835 1.000 26.27115 967 GLN A C 1
ATOM 1375 O O . GLN A 1 172 ? -3.50189 27.27198 18.16661 1.000 22.71653 967 GLN A O 1
ATOM 1381 N N . VAL A 1 173 ? -4.54905 28.39105 16.50252 1.000 24.31193 968 VAL A N 1
ATOM 1382 C CA . VAL A 1 173 ? -4.81444 29.57568 17.31154 1.000 24.66951 968 VAL A CA 1
ATOM 1383 C C . VAL A 1 173 ? -5.79714 29.27391 18.43391 1.000 25.25868 968 VAL A C 1
ATOM 1384 O O . VAL A 1 173 ? -5.70543 29.86032 19.52115 1.000 26.38384 968 VAL A O 1
ATOM 1388 N N . GLU A 1 174 ? -6.74218 28.35983 18.20691 1.000 24.14902 969 GLU A N 1
ATOM 1389 C CA . GLU A 1 174 ? -7.71601 28.03045 19.24220 1.000 25.34135 969 GLU A CA 1
ATOM 1390 C C . GLU A 1 174 ? -7.10370 27.22252 20.37632 1.000 24.99635 969 GLU A C 1
ATOM 1391 O O . GLU A 1 174 ? -7.64301 27.22764 21.48930 1.000 30.91258 969 GLU A O 1
ATOM 1397 N N . GLU A 1 175 ? -6.00025 26.52544 20.11751 1.000 26.36283 970 GLU A N 1
ATOM 1398 C CA . GLU A 1 175 ? -5.33642 25.71212 21.12313 1.000 25.05370 970 GLU A CA 1
ATOM 1399 C C . GLU A 1 175 ? -4.08718 26.36508 21.69511 1.000 26.40832 970 GLU A C 1
ATOM 1400 O O . GLU A 1 175 ? -3.58656 25.89769 22.72330 1.000 31.54025 970 GLU A O 1
ATOM 1406 N N . GLN A 1 176 ? -3.58146 27.42761 21.06529 1.000 23.06731 971 GLN A N 1
ATOM 1407 C CA . GLN A 1 176 ? -2.32708 28.06065 21.47297 1.000 23.34585 971 GLN A CA 1
ATOM 1408 C C . GLN A 1 176 ? -1.19629 27.03804 21.52684 1.000 24.30217 971 GLN A C 1
ATOM 1409 O O . GLN A 1 176 ? -0.37563 27.02856 22.44478 1.000 29.15091 971 GLN A O 1
ATOM 1415 N N . LYS A 1 177 ? -1.16645 26.14973 20.53772 1.000 23.50444 972 LYS A N 1
ATOM 1416 C CA . LYS A 1 177 ? -0.12656 25.13858 20.43370 1.000 21.34677 972 LYS A CA 1
ATOM 1417 C C . LYS A 1 177 ? 0.49390 25.22525 19.04757 1.000 25.41263 972 LYS A C 1
ATOM 1418 O O . LYS A 1 177 ? -0.20605 25.46708 18.05930 1.000 24.26074 972 LYS A O 1
ATOM 1424 N N . THR A 1 178 ? 1.80993 25.05469 18.98222 1.000 23.09124 973 THR A N 1
ATOM 1425 C CA . THR A 1 178 ? 2.55148 25.16359 17.73607 1.000 25.20729 973 THR A CA 1
ATOM 1426 C C . THR A 1 178 ? 3.09431 23.80394 17.32153 1.000 23.79165 973 THR A C 1
ATOM 1427 O O . THR A 1 178 ? 3.33517 22.92572 18.15535 1.000 29.32656 973 THR A O 1
ATOM 1431 N N . LEU A 1 179 ? 3.28426 23.64322 16.01698 1.000 23.89772 974 LEU A N 1
ATOM 1432 C CA . LEU A 1 179 ? 3.89708 22.45209 15.44641 1.000 21.13808 974 LEU A CA 1
ATOM 1433 C C . LEU A 1 179 ? 5.01542 22.89946 14.52229 1.000 22.58956 974 LEU A C 1
ATOM 1434 O O . LEU A 1 179 ? 4.77867 23.67987 13.59544 1.000 25.07303 974 LEU A O 1
ATOM 1439 N N . SER A 1 180 ? 6.23039 22.42945 14.78689 1.000 23.49706 975 SER A N 1
ATOM 1440 C CA . SER A 1 180 ? 7.34127 22.67118 13.88019 1.000 24.49243 975 SER A CA 1
ATOM 1441 C C . SER A 1 180 ? 7.31776 21.62861 12.77594 1.000 21.09286 975 SER A C 1
ATOM 1442 O O . SER A 1 180 ? 7.26358 20.42532 13.04715 1.000 27.86810 975 SER A O 1
ATOM 1445 N N . VAL A 1 181 ? 7.34686 22.09016 11.53176 1.000 22.36059 976 VAL A N 1
ATOM 1446 C CA . VAL A 1 181 ? 7.26868 21.21428 10.37228 1.000 18.57594 976 VAL A CA 1
ATOM 1447 C C . VAL A 1 181 ? 8.47116 21.49939 9.48678 1.000 20.62935 976 VAL A C 1
ATOM 1448 O O . VAL A 1 181 ? 8.78233 22.66299 9.21013 1.000 27.57892 976 VAL A O 1
ATOM 1452 N N . ARG A 1 182 ? 9.15967 20.44610 9.06203 1.000 20.72776 977 ARG A N 1
ATOM 1453 C CA . ARG A 1 182 ? 10.27768 20.57241 8.13908 1.000 18.33127 977 ARG A CA 1
ATOM 1454 C C . ARG A 1 182 ? 9.87101 19.96618 6.80645 1.000 20.01669 977 ARG A C 1
ATOM 1455 O O . ARG A 1 182 ? 9.40677 18.82406 6.75905 1.000 21.26123 977 ARG A O 1
ATOM 1463 N N . GLN A 1 183 ? 10.01891 20.74258 5.73581 1.000 17.64329 978 GLN A N 1
ATOM 1464 C CA . GLN A 1 183 ? 9.58396 20.34616 4.40272 1.000 18.63485 978 GLN A CA 1
ATOM 1465 C C . GLN A 1 183 ? 10.81151 20.05413 3.55381 1.000 20.27896 978 GLN A C 1
ATOM 1466 O O . GLN A 1 183 ? 11.65909 20.93297 3.35946 1.000 21.22548 978 GLN A O 1
ATOM 1472 N N . PHE A 1 184 ? 10.90688 18.82697 3.05919 1.000 19.37800 979 PHE A N 1
ATOM 1473 C CA . PHE A 1 184 ? 11.98883 18.40986 2.17602 1.000 16.53606 979 PHE A CA 1
ATOM 1474 C C . PHE A 1 184 ? 11.43393 18.37856 0.75714 1.000 19.49239 979 PHE A C 1
ATOM 1475 O O . PHE A 1 184 ? 10.61407 17.51629 0.42547 1.000 22.75905 979 PHE A O 1
ATOM 1483 N N . HIS A 1 185 ? 11.87543 19.31773 -0.07367 1.000 19.66471 980 HIS A N 1
ATOM 1484 C CA . HIS A 1 185 ? 11.31531 19.53832 -1.40551 1.000 20.90089 980 HIS A CA 1
ATOM 1485 C C . HIS A 1 185 ? 12.34479 19.13248 -2.45591 1.000 23.73186 980 HIS A C 1
ATOM 1486 O O . HIS A 1 185 ? 13.30576 19.86396 -2.71058 1.000 21.95021 980 HIS A O 1
ATOM 1493 N N . TYR A 1 186 ? 12.13485 17.97260 -3.07417 1.000 20.70259 981 TYR A N 1
ATOM 1494 C CA . TYR A 1 186 ? 12.98459 17.53121 -4.17405 1.000 19.71049 981 TYR A CA 1
ATOM 1495 C C . TYR A 1 186 ? 12.48272 18.15211 -5.47303 1.000 22.67786 981 TYR A C 1
ATOM 1496 O O . TYR A 1 186 ? 11.31589 17.97534 -5.84314 1.000 23.86542 981 TYR A O 1
ATOM 1505 N N . GLN A 1 187 ? 13.36558 18.86512 -6.17396 1.000 24.06089 982 GLN A N 1
ATOM 1506 C CA . GLN A 1 187 ? 12.96058 19.76857 -7.24311 1.000 24.08309 982 GLN A CA 1
ATOM 1507 C C . GLN A 1 187 ? 13.44167 19.32959 -8.62347 1.000 28.37165 982 GLN A C 1
ATOM 1508 O O . GLN A 1 187 ? 13.42643 20.13455 -9.56047 1.000 30.06005 982 GLN A O 1
ATOM 1514 N N . ALA A 1 188 ? 13.84599 18.07017 -8.78051 1.000 25.69670 983 ALA A N 1
ATOM 1515 C CA . ALA A 1 188 ? 14.40280 17.60455 -10.04800 1.000 29.13528 983 ALA A CA 1
ATOM 1516 C C . ALA A 1 188 ? 13.87241 16.22034 -10.39968 1.000 26.05094 983 ALA A C 1
ATOM 1517 O O . ALA A 1 188 ? 14.60567 15.36405 -10.90487 1.000 31.94363 983 ALA A O 1
ATOM 1519 N N . TRP A 1 189 ? 12.58664 15.98525 -10.15336 1.000 25.23035 984 TRP A N 1
ATOM 1520 C CA . TRP A 1 189 ? 11.95331 14.69955 -10.44074 1.000 22.51052 984 TRP A CA 1
ATOM 1521 C C . TRP A 1 189 ? 10.72470 14.95425 -11.30353 1.000 26.59110 984 TRP A C 1
ATOM 1522 O O . TRP A 1 189 ? 9.67517 15.37134 -10.78452 1.000 24.16406 984 TRP A O 1
ATOM 1533 N N . PRO A 1 190 ? 10.81093 14.71808 -12.61179 1.000 26.16986 985 PRO A N 1
ATOM 1534 C CA . PRO A 1 190 ? 9.67810 15.01519 -13.49575 1.000 28.60758 985 PRO A CA 1
ATOM 1535 C C . PRO A 1 190 ? 8.50555 14.07643 -13.25993 1.000 26.28575 985 PRO A C 1
ATOM 1536 O O . PRO A 1 190 ? 8.67343 12.89315 -12.95284 1.000 24.65152 985 PRO A O 1
ATOM 1540 N N . ASP A 1 191 ? 7.30240 14.62680 -13.41402 1.000 24.64697 986 ASP A N 1
ATOM 1541 C CA . ASP A 1 191 ? 6.09313 13.82285 -13.31377 1.000 23.66434 986 ASP A CA 1
ATOM 1542 C C . ASP A 1 191 ? 6.12416 12.69183 -14.33045 1.000 30.67011 986 ASP A C 1
ATOM 1543 O O . ASP A 1 191 ? 6.50636 12.88646 -15.48772 1.000 29.23710 986 ASP A O 1
ATOM 1548 N N . HIS A 1 192 ? 5.72728 11.50011 -13.88282 1.000 23.16092 987 HIS A N 1
ATOM 1549 C CA . HIS A 1 192 ? 5.71354 10.29126 -14.70373 1.000 22.78563 987 HIS A CA 1
ATOM 1550 C C . HIS A 1 192 ? 7.11099 9.90159 -15.17112 1.000 25.05919 987 HIS A C 1
ATOM 1551 O O . HIS A 1 192 ? 7.25738 9.10198 -16.10052 1.000 28.75201 987 HIS A O 1
ATOM 1558 N N . GLY A 1 193 ? 8.14452 10.44696 -14.53309 1.000 24.36969 988 GLY A N 1
ATOM 1559 C CA . GLY A 1 193 ? 9.51445 10.16913 -14.91841 1.000 25.79523 988 GLY A CA 1
ATOM 1560 C C . GLY A 1 193 ? 10.38533 9.75509 -13.75034 1.000 30.10703 988 GLY A C 1
ATOM 1561 O O . GLY A 1 193 ? 9.87439 9.36258 -12.69731 1.000 25.85835 988 GLY A O 1
ATOM 1562 N N . VAL A 1 194 ? 11.70086 9.83772 -13.92203 1.000 29.37800 989 VAL A N 1
ATOM 1563 C CA . VAL A 1 194 ? 12.64544 9.43661 -12.88097 1.000 24.34272 989 VAL A CA 1
ATOM 1564 C C . VAL A 1 194 ? 13.67754 10.54329 -12.71185 1.000 27.06135 989 VAL A C 1
ATOM 1565 O O . VAL A 1 194 ? 13.88488 11.36411 -13.61997 1.000 34.56571 989 VAL A O 1
ATOM 1569 N N . PRO A 1 195 ? 14.33236 10.60467 -11.55084 1.000 29.04388 990 PRO A N 1
ATOM 1570 C CA . PRO A 1 195 ? 15.45514 11.53393 -11.39084 1.000 32.55605 990 PRO A CA 1
ATOM 1571 C C . PRO A 1 195 ? 16.58118 11.21435 -12.36342 1.000 39.81062 990 PRO A C 1
ATOM 1572 O O . PRO A 1 195 ? 16.64447 10.13667 -12.95979 1.000 37.71869 990 PRO A O 1
ATOM 1576 N N . SER A 1 196 ? 17.48958 12.18157 -12.50789 1.000 41.23479 991 SER A N 1
ATOM 1577 C CA . SER A 1 196 ? 18.56114 12.06272 -13.49121 1.000 42.53031 991 SER A CA 1
ATOM 1578 C C . SER A 1 196 ? 19.46719 10.86849 -13.21433 1.000 45.13270 991 SER A C 1
ATOM 1579 O O . SER A 1 196 ? 20.01461 10.27772 -14.15230 1.000 51.53413 991 SER A O 1
ATOM 1582 N N . SER A 1 197 ? 19.63697 10.49446 -11.95041 1.000 35.74756 992 SER A N 1
ATOM 1583 C CA . SER A 1 197 ? 20.49151 9.37095 -11.59537 1.000 35.75307 992 SER A CA 1
ATOM 1584 C C . SER A 1 197 ? 20.08967 8.87947 -10.21394 1.000 37.51512 992 SER A C 1
ATOM 1585 O O . SER A 1 197 ? 19.52195 9.64130 -9.42233 1.000 37.86936 992 SER A O 1
ATOM 1588 N N . PRO A 1 198 ? 20.36152 7.61140 -9.89560 1.000 30.24232 993 PRO A N 1
ATOM 1589 C CA . PRO A 1 198 ? 20.08193 7.13287 -8.53230 1.000 29.80387 993 PRO A CA 1
ATOM 1590 C C . PRO A 1 198 ? 20.87931 7.85967 -7.46511 1.000 37.83161 993 PRO A C 1
ATOM 1591 O O . PRO A 1 198 ? 20.43579 7.92816 -6.31161 1.000 35.02590 993 PRO A O 1
ATOM 1595 N N . ASP A 1 199 ? 22.03879 8.41864 -7.82037 1.000 32.07925 994 ASP A N 1
ATOM 1596 C CA . ASP A 1 199 ? 22.92242 9.00781 -6.82045 1.000 33.36859 994 ASP A CA 1
ATOM 1597 C C . ASP A 1 199 ? 22.29714 10.23576 -6.16828 1.000 27.76198 994 ASP A C 1
ATOM 1598 O O . ASP A 1 199 ? 22.42965 10.43551 -4.95449 1.000 30.88389 994 ASP A O 1
ATOM 1603 N N . THR A 1 200 ? 21.61624 11.07448 -6.95377 1.000 27.77615 995 THR A N 1
ATOM 1604 C CA . THR A 1 200 ? 21.04952 12.29728 -6.39330 1.000 30.90726 995 THR A CA 1
ATOM 1605 C C . THR A 1 200 ? 19.81883 12.01194 -5.54137 1.000 31.68452 995 THR A C 1
ATOM 1606 O O . THR A 1 200 ? 19.59860 12.69100 -4.53288 1.000 27.63348 995 THR A O 1
ATOM 1610 N N . LEU A 1 201 ? 19.01004 11.01904 -5.91812 1.000 32.13397 996 LEU A N 1
ATOM 1611 C CA . LEU A 1 201 ? 17.87811 10.65433 -5.07250 1.000 29.12190 996 LEU A CA 1
ATOM 1612 C C . LEU A 1 201 ? 18.34876 9.99408 -3.78493 1.000 31.33871 996 LEU A C 1
ATOM 1613 O O . LEU A 1 201 ? 17.77127 10.22443 -2.71608 1.000 27.03883 996 LEU A O 1
ATOM 1618 N N . LEU A 1 202 ? 19.39648 9.17026 -3.86349 1.000 24.16511 997 LEU A N 1
ATOM 1619 C CA . LEU A 1 202 ? 19.92863 8.54734 -2.65591 1.000 25.39703 997 LEU A CA 1
ATOM 1620 C C . LEU A 1 202 ? 20.48678 9.59458 -1.70089 1.000 24.81298 997 LEU A C 1
ATOM 1621 O O . LEU A 1 202 ? 20.34243 9.47055 -0.47907 1.000 26.68631 997 LEU A O 1
ATOM 1626 N N . ALA A 1 203 ? 21.12006 10.63992 -2.24066 1.000 30.59349 998 ALA A N 1
ATOM 1627 C CA . ALA A 1 203 ? 21.62336 11.71498 -1.39301 1.000 28.13192 998 ALA A CA 1
ATOM 1628 C C . ALA A 1 203 ? 20.48030 12.44272 -0.70113 1.000 26.16718 998 ALA A C 1
ATOM 1629 O O . ALA A 1 203 ? 20.57265 12.77117 0.48660 1.000 28.66938 998 ALA A O 1
ATOM 1631 N N . PHE A 1 204 ? 19.39368 12.70263 -1.43257 1.000 25.99237 999 PHE A N 1
ATOM 1632 C CA . PHE A 1 204 ? 18.21020 13.30318 -0.82490 1.000 27.75714 999 PHE A CA 1
ATOM 1633 C C . PHE A 1 204 ? 17.61750 12.38677 0.23850 1.000 23.85117 999 PHE A C 1
ATOM 1634 O O . PHE A 1 204 ? 17.25351 12.84331 1.32972 1.000 24.91386 999 PHE A O 1
ATOM 1642 N N . TRP A 1 205 ? 17.53339 11.08478 -0.05454 1.000 24.25511 1000 TRP A N 1
ATOM 1643 C C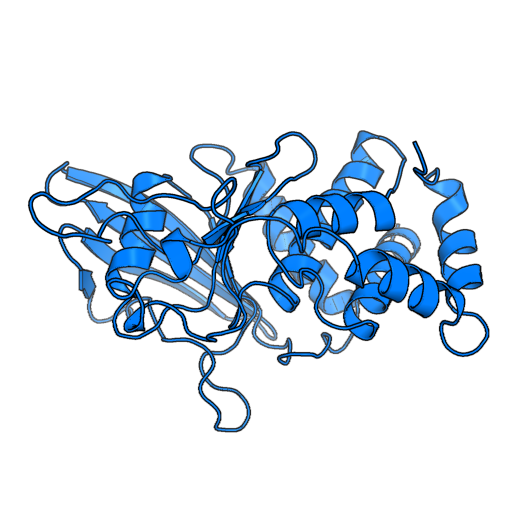A . TRP A 1 205 ? 16.97913 10.14146 0.91092 1.000 23.18663 1000 TRP A CA 1
ATOM 1644 C C . TRP A 1 205 ? 17.83026 10.06907 2.17348 1.000 25.45747 1000 TRP A C 1
ATOM 1645 O O . TRP A 1 205 ? 17.29431 10.03294 3.28737 1.000 25.78911 1000 TRP A O 1
ATOM 1656 N N . ARG A 1 206 ? 19.15845 10.02404 2.02148 1.000 28.77268 1001 ARG A N 1
ATOM 1657 C CA . ARG A 1 206 ? 20.03488 9.97338 3.18922 1.000 27.16451 1001 ARG A CA 1
ATOM 1658 C C . ARG A 1 206 ? 19.79296 11.16334 4.10849 1.000 24.20909 1001 ARG A C 1
ATOM 1659 O O . ARG A 1 206 ? 19.73525 11.01029 5.33495 1.000 27.12777 1001 ARG A O 1
ATOM 1667 N N . MET A 1 207 ? 19.63690 12.35660 3.52895 1.000 28.01848 1002 MET A N 1
ATOM 1668 C CA . MET A 1 207 ? 19.32341 13.54425 4.31719 1.000 24.50861 1002 MET A CA 1
ATOM 1669 C C . MET A 1 207 ? 17.97507 13.40712 5.01654 1.000 24.04707 1002 MET A C 1
ATOM 1670 O O . MET A 1 207 ? 17.84397 13.71610 6.20621 1.000 26.71175 1002 MET A O 1
ATOM 1675 N N . LEU A 1 208 ? 16.95557 12.95062 4.28601 1.000 21.62904 1003 LEU A N 1
ATOM 1676 C CA . LEU A 1 208 ? 15.62665 12.81224 4.87158 1.000 21.85662 1003 LEU A CA 1
ATOM 1677 C C . LEU A 1 208 ? 15.61594 11.78068 5.99383 1.000 22.83422 1003 LEU A C 1
ATOM 1678 O O . LEU A 1 208 ? 15.03964 12.02160 7.06313 1.000 24.87619 1003 LEU A O 1
ATOM 1683 N N . ARG A 1 209 ? 16.24792 10.62514 5.76921 1.000 29.18986 1004 ARG A N 1
ATOM 1684 C CA . ARG A 1 209 ? 16.24373 9.56758 6.77556 1.000 29.45203 1004 ARG A CA 1
ATOM 1685 C C . ARG A 1 209 ? 17.05657 9.97804 8.00018 1.000 30.68570 1004 ARG A C 1
ATOM 1686 O O . ARG A 1 209 ? 16.68214 9.66141 9.13581 1.000 30.74425 1004 ARG A O 1
ATOM 1694 N N . GLN A 1 210 ? 18.15934 10.70104 7.79176 1.000 28.25995 1005 GLN A N 1
ATOM 1695 C CA . GLN A 1 210 ? 18.92731 11.22132 8.91830 1.000 27.48212 1005 GLN A CA 1
ATOM 1696 C C . GLN A 1 210 ? 18.07257 12.13503 9.78942 1.000 34.28727 1005 GLN A C 1
ATOM 1697 O O . GLN A 1 210 ? 18.16969 12.10358 11.02181 1.000 35.04383 1005 GLN A O 1
ATOM 1703 N N . TRP A 1 211 ? 17.22230 12.95189 9.16288 1.000 25.77772 1006 TRP A N 1
ATOM 1704 C CA . TRP A 1 211 ? 16.29253 13.79113 9.91181 1.000 21.62336 1006 TRP A CA 1
ATOM 1705 C C . TRP A 1 211 ? 15.24700 12.94859 10.63230 1.000 23.33662 1006 TRP A C 1
ATOM 1706 O O . TRP A 1 211 ? 14.96646 13.16701 11.81689 1.000 30.21150 1006 TRP A O 1
ATOM 1717 N N . LEU A 1 212 ? 14.65051 11.98397 9.92494 1.000 25.03809 1007 LEU A N 1
ATOM 1718 C CA . LEU A 1 212 ? 13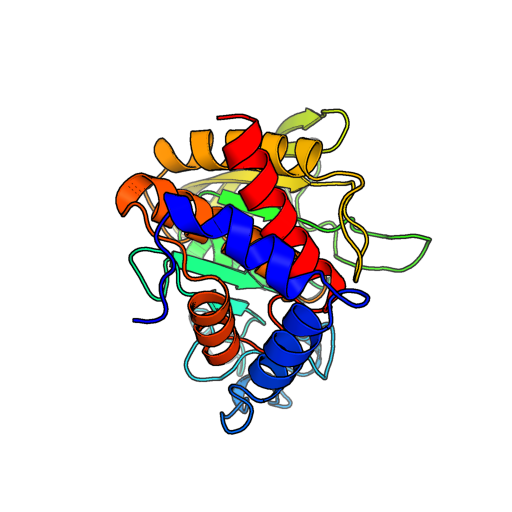.57188 11.18973 10.50321 1.000 21.14868 1007 LEU A CA 1
ATOM 1719 C C . LEU A 1 212 ? 14.05981 10.33727 11.66625 1.000 30.24302 1007 LEU A C 1
ATOM 1720 O O . LEU A 1 212 ? 13.30065 10.09157 12.61109 1.000 30.42439 1007 LEU A O 1
ATOM 1725 N N . ASP A 1 213 ? 15.31285 9.87991 11.61884 1.000 31.81087 1008 ASP A N 1
ATOM 1726 C CA . ASP A 1 213 ? 15.86588 9.09929 12.71792 1.000 34.06621 1008 ASP A CA 1
ATOM 1727 C C . ASP A 1 213 ? 16.11245 9.93809 13.96198 1.000 42.15743 1008 ASP A C 1
ATOM 1728 O O . ASP A 1 213 ? 16.43454 9.37637 15.01378 1.000 39.30761 1008 ASP A O 1
ATOM 1733 N N . GLN A 1 214 ? 15.97221 11.25966 13.86576 1.000 37.86871 1009 GLN A N 1
ATOM 1734 C CA . GLN A 1 214 ? 16.02513 12.14272 15.01905 1.000 35.83539 1009 GLN A CA 1
ATOM 1735 C C . GLN A 1 214 ? 14.67409 12.76657 15.34558 1.000 48.57703 1009 GLN A C 1
ATOM 1736 O O . GLN A 1 214 ? 14.51542 13.32479 16.43683 1.000 42.07186 1009 GLN A O 1
ATOM 1742 N N . THR A 1 215 ? 13.70300 12.68380 14.43769 1.000 43.23580 1010 THR A N 1
ATOM 1743 C CA . THR A 1 215 ? 12.37779 13.28303 14.59865 1.000 46.03573 1010 THR A CA 1
ATOM 1744 C C . THR A 1 215 ? 11.33260 12.17922 14.45618 1.000 47.46589 1010 THR A C 1
ATOM 1745 O O . THR A 1 215 ? 10.78200 11.96414 13.37334 1.000 55.92648 1010 THR A O 1
ATOM 1749 N N . MET A 1 216 ? 11.05766 11.48042 15.55546 1.000 42.36753 1011 MET A N 1
ATOM 1750 C CA . MET A 1 216 ? 10.06782 10.41299 15.56865 1.000 49.29977 1011 MET A CA 1
ATOM 1751 C C . MET A 1 216 ? 8.85748 10.73779 16.43058 1.000 51.07778 1011 MET A C 1
ATOM 1752 O O . MET A 1 216 ? 7.94496 9.91060 16.53133 1.000 53.88527 1011 MET A O 1
ATOM 1757 N N . GLU A 1 217 ? 8.82241 11.91452 17.04883 1.000 36.42423 1012 GLU A N 1
ATOM 1758 C CA . GLU A 1 217 ? 7.62153 12.36246 17.73596 1.000 43.51275 1012 GLU A CA 1
ATOM 1759 C C . GLU A 1 217 ? 6.55185 12.74945 16.72023 1.000 37.00873 1012 GLU A C 1
ATOM 1760 O O . GLU A 1 217 ? 6.85033 13.19390 15.60737 1.000 36.74285 1012 GLU A O 1
ATOM 1766 N N . GLY A 1 218 ? 5.29600 12.57050 17.10733 1.000 32.61031 1013 GLY A N 1
ATOM 1767 C CA . GLY A 1 218 ? 4.19245 12.98051 16.26215 1.000 29.40380 1013 GLY A CA 1
ATOM 1768 C C . GLY A 1 218 ? 3.79694 11.93156 15.23931 1.000 28.80162 1013 GLY A C 1
ATOM 1769 O O . GLY A 1 218 ? 4.16871 10.75484 15.30783 1.000 32.02577 1013 GLY A O 1
ATOM 1770 N N . GLY A 1 219 ? 3.02559 12.38828 14.25748 1.000 25.53287 1014 GLY A N 1
ATOM 1771 C CA . GLY A 1 219 ? 2.40338 11.50505 13.30178 1.000 26.11650 1014 GLY A CA 1
ATOM 1772 C C . GLY A 1 219 ? 3.26747 11.15731 12.10688 1.000 25.78350 1014 GLY A C 1
ATOM 1773 O O . GLY A 1 219 ? 4.45900 11.48117 12.04013 1.000 26.39549 1014 GLY A O 1
ATOM 1774 N N . PRO A 1 220 ? 2.65994 10.48620 11.12590 1.000 21.57139 1015 PRO A N 1
ATOM 1775 C CA . PRO A 1 220 ? 3.43862 9.97456 10.00334 1.000 21.40418 1015 PRO A CA 1
ATOM 1776 C C . PRO A 1 220 ? 3.93084 11.11213 9.12789 1.000 22.91361 1015 PRO A C 1
ATOM 1777 O O . PRO A 1 220 ? 3.23848 12.13022 8.96431 1.000 22.93753 1015 PRO A O 1
ATOM 1781 N N . PRO A 1 221 ? 5.11601 10.97980 8.53578 1.000 19.96166 1016 PRO A N 1
ATOM 1782 C CA . PRO A 1 221 ? 5.53533 11.95258 7.52199 1.000 17.75552 1016 PRO A CA 1
ATOM 1783 C C . PRO A 1 221 ? 4.53447 11.97628 6.37726 1.000 19.90272 1016 PRO A C 1
ATOM 1784 O O . PRO A 1 221 ? 4.01231 10.93821 5.96557 1.000 20.34380 1016 PRO A O 1
ATOM 1788 N N . ILE A 1 222 ? 4.25472 13.17394 5.87396 1.000 18.49976 1017 ILE A N 1
ATOM 1789 C CA . ILE A 1 222 ? 3.31130 13.35997 4.77769 1.000 17.54708 1017 ILE A CA 1
ATOM 1790 C C . ILE A 1 222 ? 4.11006 13.55341 3.49663 1.000 17.93312 1017 ILE A C 1
ATOM 1791 O O . ILE A 1 222 ? 4.85702 14.52973 3.35908 1.000 20.59341 1017 ILE A O 1
ATOM 1796 N N . VAL A 1 223 ? 3.95749 12.61755 2.56388 1.000 15.78229 1018 VAL A N 1
ATOM 1797 C CA . VAL A 1 223 ? 4.68359 12.61302 1.30034 1.000 18.03742 1018 VAL A CA 1
ATOM 1798 C C . VAL A 1 223 ? 3.69500 12.94855 0.19413 1.000 18.00089 1018 VAL A C 1
ATOM 1799 O O . VAL A 1 223 ? 2.58630 12.40098 0.15946 1.000 17.56892 1018 VAL A O 1
ATOM 1803 N N . HIS A 1 224 ? 4.08296 13.84552 -0.70801 1.000 17.32641 1019 HIS A N 1
ATOM 1804 C CA . HIS A 1 224 ? 3.15346 14.21219 -1.76284 1.000 18.10760 1019 HIS A CA 1
ATOM 1805 C C . HIS A 1 224 ? 3.91053 14.60069 -3.02232 1.000 18.94117 1019 HIS A C 1
ATOM 1806 O O . HIS A 1 224 ? 5.08261 14.98150 -2.98553 1.000 17.44092 1019 HIS A O 1
ATOM 1813 N N . SER A 1 225 ? 3.21243 14.47419 -4.14727 1.000 19.98528 1020 SER A N 1
ATOM 1814 C CA . SER A 1 225 ? 3.69439 14.92938 -5.44145 1.000 20.60396 1020 SER A CA 1
ATOM 1815 C C . SER A 1 225 ? 2.57780 15.73847 -6.09011 1.000 17.82267 1020 SER A C 1
ATOM 1816 O O . SER A 1 225 ? 2.03018 16.64513 -5.45503 1.000 21.20716 1020 SER A O 1
ATOM 1819 N N . SER A 1 226 ? 2.22346 15.43586 -7.33845 1.000 18.84496 1021 SER A N 1
ATOM 1820 C CA . SER A 1 226 ? 1.03919 16.06149 -7.91496 1.000 17.60143 1021 SER A CA 1
ATOM 1821 C C . SER A 1 226 ? -0.19723 15.19231 -7.70251 1.000 18.41008 1021 SER A C 1
ATOM 1822 O O . SER A 1 226 ? -1.20476 15.65079 -7.15568 1.000 18.28827 1021 SER A O 1
ATOM 1825 N N . ALA A 1 227 ? -0.12840 13.93090 -8.11737 1.000 16.98934 1022 ALA A N 1
ATOM 1826 C CA . ALA A 1 227 ? -1.20586 12.99089 -7.86364 1.000 16.44226 1022 ALA A CA 1
ATOM 1827 C C . ALA A 1 227 ? -1.04509 12.26763 -6.53684 1.000 20.18405 1022 ALA A C 1
ATOM 1828 O O . ALA A 1 227 ? -2.02411 11.7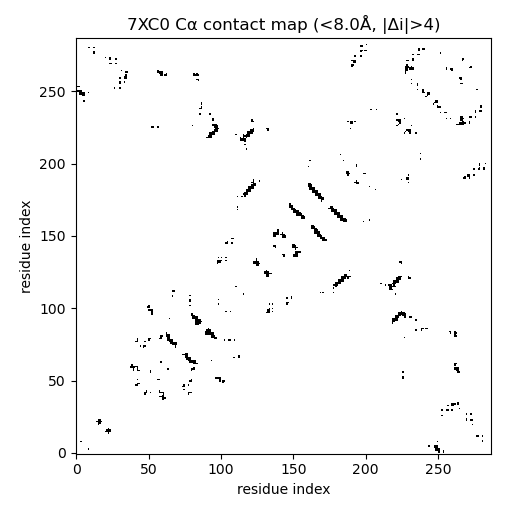0918 -6.02682 1.000 21.11178 1022 ALA A O 1
ATOM 1830 N N . GLY A 1 228 ? 0.15635 12.27754 -5.96641 1.000 20.83659 1023 GLY A N 1
ATOM 1831 C CA . GLY A 1 228 ? 0.40876 11.54136 -4.74506 1.000 19.01817 1023 GLY A CA 1
ATOM 1832 C C . GLY A 1 228 ? 0.47120 10.04246 -4.92588 1.000 19.67780 1023 GLY A C 1
ATOM 1833 O O . GLY A 1 228 ? 0.10645 9.30025 -4.00744 1.000 19.06799 1023 GLY A O 1
ATOM 1834 N N . VAL A 1 229 ? 0.91376 9.56510 -6.08989 1.000 19.83468 1024 VAL A N 1
ATOM 1835 C CA . VAL A 1 229 ? 1.00589 8.12230 -6.29890 1.000 21.35343 1024 VAL A CA 1
ATOM 1836 C C . VAL A 1 229 ? 2.36292 7.71306 -6.86620 1.000 20.59325 1024 VAL A C 1
ATOM 1837 O O . VAL A 1 229 ? 2.94996 6.72259 -6.41953 1.000 20.88595 1024 VAL A O 1
ATOM 1841 N N . GLY A 1 230 ? 2.88099 8.46502 -7.83678 1.000 23.46992 1025 GLY A N 1
ATOM 1842 C CA . GLY A 1 230 ? 4.01703 7.99837 -8.61365 1.000 23.59386 1025 GLY A CA 1
ATOM 1843 C C . GLY A 1 230 ? 5.36824 8.25100 -7.98464 1.000 22.00584 1025 GLY A C 1
ATOM 1844 O O . GLY A 1 230 ? 6.04278 7.32545 -7.51883 1.000 22.32668 1025 GLY A O 1
ATOM 1845 N N . ARG A 1 231 ? 5.78465 9.51540 -7.99311 1.000 19.63999 1026 ARG A N 1
ATOM 1846 C CA . ARG A 1 231 ? 6.99294 9.89889 -7.27614 1.000 17.50203 1026 ARG A CA 1
ATOM 1847 C C . ARG A 1 231 ? 6.84784 9.63578 -5.78211 1.000 24.38353 1026 ARG A C 1
ATOM 1848 O O . ARG A 1 231 ? 7.82014 9.25241 -5.11975 1.000 21.31624 1026 ARG A O 1
ATOM 1856 N N . THR A 1 232 ? 5.63091 9.79399 -5.25110 1.000 21.60484 1027 THR A N 1
ATOM 1857 C CA . THR A 1 232 ? 5.36126 9.50574 -3.84438 1.000 16.80993 1027 THR A CA 1
ATOM 1858 C C . THR A 1 232 ? 5.58884 8.03010 -3.52711 1.000 17.05754 1027 THR A C 1
ATOM 1859 O O . THR A 1 232 ? 6.31234 7.68868 -2.58202 1.000 20.77799 1027 THR A O 1
ATOM 1863 N N . GLY A 1 233 ? 4.97642 7.13722 -4.30764 1.000 21.73283 1028 GLY A N 1
ATOM 1864 C CA . GLY A 1 233 ? 5.13841 5.71469 -4.05613 1.000 17.34172 1028 GLY A CA 1
ATOM 1865 C C . GLY A 1 233 ? 6.56336 5.23494 -4.24025 1.000 23.74012 1028 GLY A C 1
ATOM 1866 O O . GLY A 1 233 ? 7.02670 4.35582 -3.50493 1.000 19.71834 1028 GLY A O 1
ATOM 1867 N N . THR A 1 234 ? 7.28243 5.80916 -5.21062 1.000 19.59973 1029 THR A N 1
ATOM 1868 C CA . THR A 1 234 ? 8.67035 5.41650 -5.43701 1.000 19.35936 1029 THR A CA 1
ATOM 1869 C C . THR A 1 234 ? 9.56207 5.80872 -4.26348 1.000 25.02712 1029 THR A C 1
ATOM 1870 O O . THR A 1 234 ? 10.42014 5.02515 -3.84163 1.000 21.62566 1029 THR A O 1
ATOM 1874 N N . LEU A 1 235 ? 9.37135 7.00679 -3.70758 1.000 22.34834 1030 LEU A N 1
ATOM 1875 C CA . LEU A 1 235 ? 10.20738 7.41012 -2.58148 1.000 18.00105 1030 LEU A CA 1
ATOM 1876 C C . LEU A 1 235 ? 9.87985 6.61396 -1.32456 1.000 23.46769 1030 LEU A C 1
ATOM 1877 O O . LEU A 1 235 ? 10.78958 6.18678 -0.60591 1.000 20.91267 1030 LEU A O 1
ATOM 1882 N N . ILE A 1 236 ? 8.59313 6.41258 -1.03271 1.000 17.34089 1031 ILE A N 1
ATOM 1883 C CA . ILE A 1 236 ? 8.21849 5.62769 0.14285 1.000 17.73802 1031 ILE A CA 1
ATOM 1884 C C . ILE A 1 236 ? 8.79603 4.22197 0.04351 1.000 20.28459 1031 ILE A C 1
ATOM 1885 O O . ILE A 1 236 ? 9.37392 3.69960 1.00412 1.000 20.42381 1031 ILE A O 1
ATOM 1890 N N . ALA A 1 237 ? 8.66105 3.59553 -1.12932 1.000 23.56551 1032 ALA A N 1
ATOM 1891 C CA . ALA A 1 237 ? 9.22022 2.26120 -1.32401 1.000 24.30008 1032 ALA A CA 1
ATOM 1892 C C . ALA A 1 237 ? 10.73035 2.25625 -1.12323 1.000 20.63630 1032 ALA A C 1
ATOM 1893 O O . ALA A 1 237 ? 11.27593 1.33349 -0.50532 1.000 26.14671 1032 ALA A O 1
ATOM 1895 N N . LEU A 1 238 ? 11.42468 3.27974 -1.62898 1.000 20.56479 1033 LEU A N 1
ATOM 1896 C CA . LEU A 1 238 ? 12.87245 3.34352 -1.45340 1.000 23.28376 1033 LEU A CA 1
ATOM 1897 C C . LEU A 1 238 ? 13.24312 3.36124 0.02385 1.000 26.36805 1033 LEU A C 1
ATOM 1898 O O . LEU A 1 238 ? 14.11265 2.60260 0.46844 1.000 24.22021 1033 LEU A O 1
ATOM 1903 N N . ASP A 1 239 ? 12.57282 4.21114 0.80711 1.000 21.46218 1034 ASP A N 1
ATOM 1904 C CA . ASP A 1 239 ? 12.90650 4.33737 2.22218 1.000 19.94940 1034 ASP A CA 1
ATOM 1905 C C . ASP A 1 239 ? 12.58145 3.06225 2.98700 1.000 22.62260 1034 ASP A C 1
ATOM 1906 O O . ASP A 1 239 ? 13.36156 2.63240 3.84443 1.000 28.22353 1034 ASP A O 1
ATOM 1911 N N . VAL A 1 240 ? 11.42947 2.45241 2.70661 1.000 24.21831 1035 VAL A N 1
ATOM 1912 C CA . VAL A 1 240 ? 11.02792 1.26184 3.45027 1.000 24.37573 1035 VAL A CA 1
ATOM 1913 C C . VAL A 1 240 ? 11.96212 0.10250 3.13322 1.000 26.69686 1035 VAL A C 1
ATOM 1914 O O . VAL A 1 240 ? 12.43282 -0.60303 4.03331 1.000 23.86750 1035 VAL A O 1
ATOM 1918 N N . LEU A 1 241 ? 12.26405 -0.09471 1.84978 1.000 23.56101 1036 LEU A N 1
ATOM 1919 C CA . LEU A 1 241 ? 13.06825 -1.24440 1.44998 1.000 23.31016 1036 LEU A CA 1
ATOM 1920 C C . LEU A 1 241 ? 14.51190 -1.10625 1.91831 1.000 26.58689 1036 LEU A C 1
ATOM 1921 O O . LEU A 1 241 ? 15.12300 -2.09038 2.35162 1.000 24.02705 1036 LEU A O 1
ATOM 1926 N N . LEU A 1 242 ? 15.07597 0.10227 1.84817 1.000 24.53304 1037 LEU A N 1
ATOM 1927 C CA . LEU A 1 242 ? 16.43265 0.29849 2.35040 1.000 23.60325 1037 LEU A CA 1
ATOM 1928 C C . LEU A 1 242 ? 16.50402 0.06397 3.85404 1.000 28.51409 1037 LEU A C 1
ATOM 1929 O O . LEU A 1 242 ? 17.51120 -0.44326 4.36131 1.000 28.33671 1037 LEU A O 1
ATOM 1934 N N . ARG A 1 243 ? 15.44594 0.42188 4.58474 1.000 23.64597 1038 ARG A N 1
ATOM 1935 C CA . ARG A 1 243 ? 15.42197 0.14898 6.01740 1.000 25.15646 1038 ARG A CA 1
ATOM 1936 C C . ARG A 1 243 ? 15.16134 -1.32360 6.29597 1.000 32.96745 1038 ARG A C 1
ATOM 1937 O O . ARG A 1 243 ? 15.68290 -1.86997 7.27550 1.000 31.17663 1038 ARG A O 1
ATOM 1945 N N . GLN A 1 244 ? 14.35956 -1.97870 5.45434 1.000 28.71276 1039 GLN A N 1
ATOM 1946 C CA . GLN A 1 244 ? 14.21153 -3.42686 5.55308 1.000 25.63779 1039 GLN A CA 1
ATOM 1947 C C . GLN A 1 244 ? 15.55009 -4.11735 5.32519 1.000 35.02129 1039 GLN A C 1
ATOM 1948 O O . GLN A 1 244 ? 15.92773 -5.03174 6.06690 1.000 32.18308 1039 GLN A O 1
ATOM 1954 N N . LEU A 1 245 ? 16.28414 -3.67913 4.29902 1.000 30.98001 1040 LEU A N 1
ATOM 1955 C CA . LEU A 1 245 ? 17.62192 -4.20143 4.03789 1.000 34.15447 1040 LEU A CA 1
ATOM 1956 C C . LEU A 1 245 ? 18.51341 -4.10827 5.26900 1.000 38.72891 1040 LEU A C 1
ATOM 1957 O O . LEU A 1 245 ? 19.21848 -5.06414 5.61075 1.000 38.90611 1040 LEU A O 1
ATOM 1962 N N . GLN A 1 246 ? 18.48861 -2.96599 5.95414 1.000 33.63011 1041 GLN A N 1
ATOM 1963 C CA . GLN A 1 246 ? 19.41731 -2.74129 7.05482 1.000 38.89451 1041 GLN A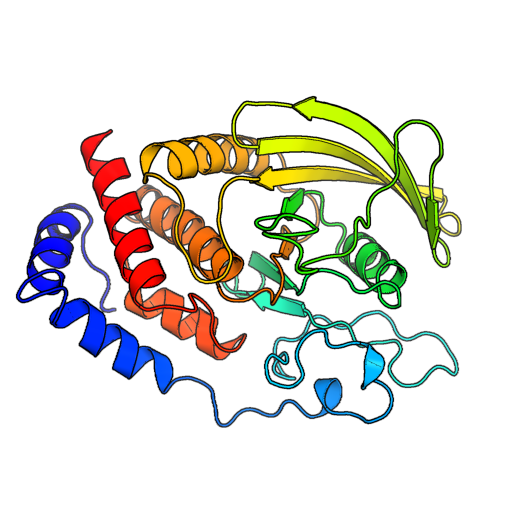 CA 1
ATOM 1964 C C . GLN A 1 246 ? 18.94931 -3.38599 8.35405 1.000 40.77948 1041 GLN A C 1
ATOM 1965 O O . GLN A 1 246 ? 19.78164 -3.84511 9.14476 1.000 46.45633 1041 GLN A O 1
ATOM 1971 N N . SER A 1 247 ? 17.63859 -3.44026 8.59116 1.000 34.50131 1042 SER A N 1
ATOM 1972 C CA . SER A 1 247 ? 17.11390 -3.96536 9.84531 1.000 31.61206 1042 SER A CA 1
ATOM 1973 C C . SER A 1 247 ? 16.78212 -5.45090 9.78937 1.000 44.24583 1042 SER A C 1
ATOM 1974 O O . SER A 1 247 ? 16.71904 -6.09554 10.84356 1.000 39.40309 1042 SER A O 1
ATOM 1977 N N . GLU A 1 248 ? 16.57120 -6.00977 8.59683 1.000 31.61835 1043 GLU A N 1
ATOM 1978 C CA . GLU A 1 248 ? 16.24869 -7.42301 8.45790 1.000 37.07794 1043 GLU A CA 1
ATOM 1979 C C . GLU A 1 248 ? 17.17147 -8.18707 7.52346 1.000 39.85373 1043 GLU A C 1
ATOM 1980 O O . GLU A 1 248 ? 17.05343 -9.41442 7.45264 1.000 38.82448 1043 GLU A O 1
ATOM 1986 N N . GLY A 1 249 ? 18.06975 -7.51851 6.80364 1.000 39.91625 1044 GLY A N 1
ATOM 1987 C CA . GLY A 1 249 ? 18.88050 -8.21248 5.82189 1.000 32.74741 1044 GLY A CA 1
ATOM 1988 C C . GLY A 1 249 ? 18.10230 -8.78906 4.66315 1.000 39.75399 1044 GLY A C 1
ATOM 1989 O O . GLY A 1 249 ? 18.61285 -9.66557 3.96148 1.000 36.49980 1044 GLY A O 1
ATOM 1990 N N . LEU A 1 250 ? 16.87546 -8.31849 4.44191 1.000 35.84020 1045 LEU A N 1
ATOM 1991 C CA . LEU A 1 250 ? 16.00151 -8.82492 3.39493 1.000 38.38070 1045 LEU A CA 1
ATOM 1992 C C . LEU A 1 250 ? 15.39434 -7.65782 2.62727 1.000 36.88264 1045 LEU A C 1
ATOM 1993 O O . LEU A 1 250 ? 15.31186 -6.53485 3.12980 1.000 39.14981 1045 LEU A O 1
ATOM 1998 N N . LEU A 1 251 ? 14.95752 -7.94179 1.40044 1.000 36.71006 1046 LEU A N 1
ATOM 1999 C CA . LEU A 1 251 ? 14.30838 -6.95625 0.54232 1.000 36.88991 1046 LEU A CA 1
ATOM 2000 C C . LEU A 1 251 ? 13.10106 -7.59369 -0.12868 1.000 38.21485 1046 LEU A C 1
ATOM 2001 O O . LEU A 1 251 ? 13.22297 -8.66038 -0.73682 1.000 39.57593 1046 LEU A O 1
ATOM 2006 N N . GLY A 1 252 ? 11.94407 -6.94045 -0.02805 1.000 31.84896 1047 GLY A N 1
ATOM 2007 C CA . GLY A 1 252 ? 10.74764 -7.41621 -0.68624 1.000 29.87538 1047 GLY A CA 1
ATOM 2008 C C . GLY A 1 252 ? 10.02408 -6.33288 -1.46714 1.000 28.24766 1047 GLY A C 1
ATOM 2009 O O . GLY A 1 252 ? 8.95141 -5.86494 -1.06907 1.000 29.55150 1047 GLY A O 1
ATOM 2010 N N . PRO A 1 253 ? 10.59756 -5.91492 -2.60264 1.000 28.20477 1048 PRO A N 1
ATOM 2011 C CA . PRO A 1 253 ? 9.98022 -4.80696 -3.36029 1.000 27.05156 1048 PRO A CA 1
ATOM 2012 C C . PRO A 1 253 ? 8.60249 -5.12908 -3.91316 1.000 31.69309 1048 PRO A C 1
ATOM 2013 O O . PRO A 1 253 ? 7.67545 -4.31905 -3.76242 1.000 23.56579 1048 PRO A O 1
ATOM 2017 N N . PHE A 1 254 ? 8.43817 -6.28137 -4.57015 1.000 28.13932 1049 PHE A N 1
ATOM 2018 C CA . PHE A 1 254 ? 7.12920 -6.62120 -5.12086 1.000 30.66489 1049 PHE A CA 1
ATOM 2019 C C . PHE A 1 254 ? 6.08290 -6.70215 -4.01725 1.000 30.66143 1049 PHE A C 1
ATOM 2020 O O . PHE A 1 254 ? 4.97185 -6.17428 -4.16141 1.000 27.15816 1049 PHE A O 1
ATOM 2028 N N . SER A 1 255 ? 6.42793 -7.34486 -2.89927 1.000 27.49479 1050 SER A N 1
ATOM 2029 C CA . SER A 1 255 ? 5.48877 -7.45475 -1.79155 1.000 24.97320 1050 SER A CA 1
ATOM 2030 C C . SER A 1 255 ? 5.11469 -6.08465 -1.24407 1.000 22.26963 1050 SER A C 1
ATOM 2031 O O . SER A 1 255 ? 3.95161 -5.84911 -0.90233 1.000 24.89899 1050 SER A O 1
ATOM 2034 N N . PHE A 1 256 ? 6.07825 -5.16113 -1.15869 1.000 25.51366 1051 PHE A N 1
ATOM 2035 C CA . PHE A 1 256 ? 5.76754 -3.86600 -0.56057 1.000 23.35815 1051 PHE A CA 1
ATOM 2036 C C . PHE A 1 256 ? 4.89762 -3.02009 -1.47931 1.000 21.34473 1051 PHE A C 1
ATOM 2037 O O . PHE A 1 256 ? 3.92682 -2.40385 -1.02826 1.000 22.58144 1051 PHE A O 1
ATOM 2045 N N . VAL A 1 257 ? 5.24443 -2.94931 -2.76730 1.000 21.67760 1052 VAL A N 1
ATOM 2046 C CA . VAL A 1 257 ? 4.41765 -2.17551 -3.69148 1.000 21.65998 1052 VAL A CA 1
ATOM 2047 C C . VAL A 1 257 ? 3.01296 -2.75739 -3.75194 1.000 25.62549 1052 VAL A C 1
ATOM 2048 O O . VAL A 1 257 ? 2.02715 -2.01825 -3.86709 1.000 23.42630 1052 VAL A O 1
ATOM 2052 N N . ARG A 1 258 ? 2.88971 -4.08225 -3.63801 1.000 21.27279 1053 ARG A N 1
ATOM 2053 C CA . ARG A 1 258 ? 1.56548 -4.69425 -3.58034 1.000 23.61344 1053 ARG A CA 1
ATOM 2054 C C . ARG A 1 258 ? 0.77199 -4.18754 -2.37801 1.000 22.48187 1053 ARG A C 1
ATOM 2055 O O . ARG A 1 258 ? -0.39431 -3.80257 -2.51416 1.000 22.94646 1053 ARG A O 1
ATOM 2063 N N . LYS A 1 259 ? 1.38425 -4.18581 -1.18542 1.000 24.42557 1054 LYS A N 1
ATOM 2064 C CA . LYS A 1 259 ? 0.70147 -3.63203 -0.01604 1.000 23.06921 1054 LYS A CA 1
ATOM 2065 C C . LYS A 1 259 ? 0.34146 -2.17099 -0.23682 1.000 20.87147 1054 LYS A C 1
ATOM 2066 O O . LYS A 1 259 ? -0.70629 -1.70353 0.22325 1.000 21.86034 1054 LYS A O 1
ATOM 2072 N N . MET A 1 260 ? 1.21049 -1.43303 -0.92736 1.000 22.79906 1055 MET A N 1
ATOM 2073 C CA . MET A 1 260 ? 0.94844 -0.02372 -1.18616 1.000 20.51244 1055 MET A CA 1
ATOM 2074 C C . MET A 1 260 ? -0.27629 0.13279 -2.07839 1.000 23.01851 1055 MET A C 1
ATOM 2075 O O . MET A 1 260 ? -1.13456 0.98903 -1.83260 1.000 20.52661 1055 MET A O 1
ATOM 2080 N N . ARG A 1 261 ? -0.39008 -0.72200 -3.09859 1.000 20.30709 1056 ARG A N 1
ATOM 2081 C CA . ARG A 1 261 ? -1.53275 -0.68450 -4.00442 1.000 16.62461 1056 ARG A CA 1
ATOM 2082 C C . ARG A 1 261 ? -2.82989 -1.06015 -3.30283 1.000 21.40385 1056 ARG A C 1
ATOM 2083 O O . ARG A 1 261 ? -3.91213 -0.67135 -3.75755 1.000 23.25057 1056 ARG A O 1
ATOM 2091 N N . GLU A 1 262 ? -2.75366 -1.83414 -2.21861 1.000 24.34875 1057 GLU A N 1
ATOM 2092 C CA . GLU A 1 262 ? -3.96133 -2.12341 -1.45416 1.000 24.89991 1057 GLU A CA 1
ATOM 2093 C C . GLU A 1 262 ? -4.46843 -0.88379 -0.73096 1.000 21.65091 1057 GLU A C 1
ATOM 2094 O O . GLU A 1 262 ? -5.67012 -0.77150 -0.46753 1.000 23.57690 1057 GLU A O 1
ATOM 2100 N N . SER A 1 263 ? -3.57809 0.05448 -0.40950 1.000 19.75146 1058 SER A N 1
ATOM 2101 C CA . SER A 1 263 ? -3.96031 1.25111 0.32902 1.000 19.47592 1058 SER A CA 1
ATOM 2102 C C . SER A 1 263 ? -4.27368 2.44593 -0.56047 1.000 22.75987 1058 SER A C 1
ATOM 2103 O O . SER A 1 263 ? -5.04648 3.31398 -0.14966 1.000 23.10344 1058 SER A O 1
ATOM 2106 N N . ARG A 1 264 ? -3.69568 2.52025 -1.76343 1.000 21.19991 1059 ARG A N 1
ATOM 2107 C CA . ARG A 1 264 ? -3.90059 3.67978 -2.62318 1.000 18.22489 1059 ARG A CA 1
ATOM 2108 C C . ARG A 1 264 ? -3.59182 3.27455 -4.05323 1.000 20.94457 1059 ARG A C 1
ATOM 2109 O O . ARG A 1 264 ? -2.60836 2.55544 -4.27402 1.000 20.53172 1059 ARG A O 1
ATOM 2117 N N . PRO A 1 265 ? -4.38469 3.69848 -5.03534 1.000 19.96885 1060 PRO A N 1
ATOM 2118 C CA . PRO A 1 265 ? -4.11722 3.28766 -6.41845 1.000 21.15916 1060 PRO A CA 1
ATOM 2119 C C . PRO A 1 265 ? -2.79991 3.83883 -6.94744 1.000 20.68437 1060 PRO A C 1
ATOM 2120 O O . PRO A 1 265 ? -2.27796 4.85106 -6.47311 1.000 21.39458 1060 PRO A O 1
ATOM 2124 N N . LEU A 1 266 ? -2.24576 3.11887 -7.92208 1.000 19.45578 1061 LEU A N 1
ATOM 2125 C CA . LEU A 1 266 ? -1.18765 3.56876 -8.82619 1.000 19.41869 1061 LEU A CA 1
ATOM 2126 C C . LEU A 1 266 ? 0.14318 3.88310 -8.14627 1.000 20.47917 1061 LEU A C 1
ATOM 2127 O O . LEU A 1 266 ? 1.01235 4.49736 -8.77526 1.000 20.86466 1061 LEU A O 1
ATOM 2132 N N . MET A 1 267 ? 0.35752 3.46472 -6.90091 1.000 23.88065 1062 MET A N 1
ATOM 2133 C CA . MET A 1 267 ? 1.62752 3.76926 -6.24686 1.000 16.00212 1062 MET A CA 1
ATOM 2134 C C . MET A 1 267 ? 2.78410 3.13568 -7.01280 1.000 20.68698 1062 MET A C 1
ATOM 2135 O O . MET A 1 267 ? 2.75460 1.93980 -7.32211 1.000 24.52603 1062 MET A O 1
ATOM 2140 N N . VAL A 1 268 ? 3.81083 3.94638 -7.29183 1.000 21.66419 1063 VAL A N 1
ATOM 2141 C CA . VAL A 1 268 ? 4.84005 3.66164 -8.29230 1.000 21.50599 1063 VAL A CA 1
ATOM 2142 C C . VAL A 1 268 ? 4.12270 3.55998 -9.63239 1.000 19.70936 1063 VAL A C 1
ATOM 2143 O O . VAL A 1 268 ? 3.65338 2.48592 -10.02691 1.000 23.82784 1063 VAL A O 1
ATOM 2147 N N . GLN A 1 269 ? 4.03085 4.69159 -10.33449 1.000 20.27050 1064 GLN A N 1
ATOM 2148 C CA . GLN A 1 269 ? 3.00954 4.90658 -11.35026 1.000 17.87755 1064 GLN A CA 1
ATOM 2149 C C . GLN A 1 269 ? 3.45348 4.52957 -12.75785 1.000 25.07755 1064 GLN A C 1
ATOM 2150 O O . GLN A 1 269 ? 2.60335 4.40697 -13.64670 1.000 27.36406 1064 GLN A O 1
ATOM 2156 N N . THR A 1 270 ? 4.74638 4.33474 -12.98988 1.000 22.77978 1065 THR A N 1
ATOM 2157 C CA . THR A 1 270 ? 5.22421 3.83643 -14.27015 1.000 25.50217 1065 THR A CA 1
ATOM 2158 C C . THR A 1 270 ? 6.14119 2.64673 -14.03687 1.000 23.19217 1065 THR A C 1
ATOM 2159 O O . THR A 1 270 ? 6.77423 2.52536 -12.98641 1.000 23.70390 1065 THR A O 1
ATOM 2163 N N . GLU A 1 271 ? 6.20612 1.76655 -15.03702 1.000 26.18134 1066 GLU A N 1
ATOM 2164 C CA . GLU A 1 271 ? 7.15774 0.66366 -14.98576 1.000 28.81447 1066 GLU A CA 1
ATOM 2165 C C . GLU A 1 271 ? 8.58794 1.17011 -14.86103 1.000 28.23298 1066 GLU A C 1
ATOM 2166 O O . GLU A 1 271 ? 9.41808 0.53159 -14.20384 1.000 29.16676 1066 GLU A O 1
ATOM 2172 N N . ALA A 1 272 ? 8.89026 2.31866 -15.47253 1.000 26.56670 1067 ALA A N 1
ATOM 2173 C CA . ALA A 1 272 ? 10.22582 2.89397 -15.35639 1.000 26.95413 1067 ALA A CA 1
ATOM 2174 C C . ALA A 1 272 ? 10.54775 3.26389 -13.91436 1.000 25.17755 1067 ALA A C 1
ATOM 2175 O O . ALA A 1 272 ? 11.67879 3.06924 -13.45426 1.000 31.26572 1067 ALA A O 1
ATOM 2177 N N . GLN A 1 273 ? 9.57010 3.80819 -13.18575 1.000 27.55629 1068 GLN A N 1
ATOM 2178 C CA . GLN A 1 273 ? 9.80115 4.13508 -11.78296 1.000 26.86803 1068 GLN A CA 1
ATOM 2179 C C . GLN A 1 273 ? 10.04090 2.87420 -10.95991 1.000 24.58607 1068 GLN A C 1
ATOM 2180 O O . GLN A 1 273 ? 10.84714 2.88104 -10.02406 1.000 24.37084 1068 GLN A O 1
ATOM 2186 N N . TYR A 1 274 ? 9.35086 1.78215 -11.29920 1.000 23.56429 1069 TYR A N 1
ATOM 2187 C CA . TYR A 1 274 ? 9.54968 0.51602 -10.59928 1.000 24.26045 1069 TYR A CA 1
ATOM 2188 C C . TYR A 1 274 ? 10.95261 -0.02724 -10.83825 1.000 26.52862 1069 TYR A C 1
ATOM 2189 O O . TYR A 1 274 ? 11.59853 -0.52892 -9.91136 1.000 22.69275 1069 TYR A O 1
ATOM 2198 N N . VAL A 1 275 ? 11.43709 0.06477 -12.07638 1.000 30.93388 1070 VAL A N 1
ATOM 2199 C CA . VAL A 1 275 ? 12.80463 -0.34326 -12.37775 1.000 25.96241 1070 VAL A CA 1
ATOM 2200 C C . VAL A 1 275 ? 13.79572 0.57950 -11.68142 1.000 30.85359 1070 VAL A C 1
ATOM 2201 O O . VAL A 1 275 ? 14.77303 0.12524 -11.07642 1.000 31.42658 1070 VAL A O 1
ATOM 2205 N N . PHE A 1 276 ? 13.55109 1.89096 -11.75509 1.000 28.55399 1071 PHE A N 1
ATOM 2206 C CA . PHE A 1 276 ? 14.42440 2.86070 -11.10097 1.000 29.10149 1071 PHE A CA 1
ATOM 2207 C C . PHE A 1 276 ? 14.54670 2.58444 -9.60634 1.000 31.40620 1071 PHE A C 1
ATOM 2208 O O . PHE A 1 276 ? 15.63554 2.70442 -9.03265 1.000 27.72940 1071 PHE A O 1
ATOM 2216 N N . LEU A 1 277 ? 13.43896 2.21245 -8.96131 1.000 27.66790 1072 LEU A N 1
ATOM 2217 C CA . LEU A 1 277 ? 13.48023 1.86406 -7.54585 1.000 26.55246 1072 LEU A CA 1
ATOM 2218 C C . LEU A 1 277 ? 14.50057 0.76365 -7.27946 1.000 28.21326 1072 LEU A C 1
ATOM 2219 O O . LEU A 1 277 ? 15.26174 0.83103 -6.30687 1.000 26.44762 1072 LEU A O 1
ATOM 2224 N N . HIS A 1 278 ? 14.54029 -0.25309 -8.14361 1.000 25.31039 1073 HIS A N 1
ATOM 2225 C CA . HIS A 1 278 ? 15.47772 -1.35127 -7.94065 1.000 29.45886 1073 HIS A CA 1
ATOM 2226 C C . HIS A 1 278 ? 16.91020 -0.90681 -8.20234 1.000 32.75074 1073 HIS A C 1
ATOM 2227 O O . HIS A 1 278 ? 17.84111 -1.36632 -7.53006 1.000 30.87016 1073 HIS A O 1
ATOM 2234 N N . GLN A 1 279 ? 17.10582 -0.01134 -9.17413 1.000 30.73096 1074 GLN A N 1
ATOM 2235 C CA . GLN A 1 279 ? 18.45092 0.46326 -9.48298 1.000 31.90143 1074 GLN A CA 1
ATOM 2236 C C . GLN A 1 279 ? 19.00420 1.34926 -8.37566 1.000 38.71683 1074 GLN A C 1
ATOM 2237 O O . GLN A 1 279 ? 20.22430 1.41230 -8.18748 1.000 33.53042 1074 GLN A O 1
ATOM 2243 N N . CYS A 1 280 ? 18.13078 2.04476 -7.64323 1.000 30.00384 1075 CYS A N 1
ATOM 2244 C CA . CYS A 1 280 ? 18.57932 2.82804 -6.49659 1.000 28.23980 1075 CYS A CA 1
ATOM 2245 C C . CYS A 1 280 ? 19.06319 1.92370 -5.37472 1.000 28.87207 1075 CYS A C 1
ATOM 2246 O O . CYS A 1 280 ? 20.10917 2.17604 -4.76667 1.000 29.33865 1075 CYS A O 1
ATOM 2249 N N . ILE A 1 281 ? 18.29820 0.87340 -5.07205 1.000 30.70574 1076 ILE A N 1
ATOM 2250 C CA . ILE A 1 281 ? 18.70851 -0.06953 -4.03821 1.000 30.99154 1076 ILE A CA 1
ATOM 2251 C C . ILE A 1 281 ? 20.00682 -0.75482 -4.43822 1.000 34.72850 1076 ILE A C 1
ATOM 2252 O O . ILE A 1 281 ? 20.89962 -0.96109 -3.60729 1.000 37.38883 1076 ILE A O 1
ATOM 2257 N N . LEU A 1 282 ? 20.13828 -1.10186 -5.72123 1.000 29.45481 1077 LEU A N 1
ATOM 2258 C CA . LEU A 1 282 ? 21.37862 -1.69873 -6.20463 1.000 37.43978 1077 LEU A CA 1
ATOM 2259 C C . LEU A 1 282 ? 22.55107 -0.74026 -6.03748 1.000 38.42370 1077 LEU A C 1
ATOM 2260 O O . LEU A 1 282 ? 23.65225 -1.15545 -5.65734 1.000 35.86960 1077 LEU A O 1
ATOM 2265 N N . ARG A 1 283 ? 22.33487 0.54963 -6.31321 1.000 42.82786 1078 ARG A N 1
ATOM 2266 C CA . ARG A 1 283 ? 23.40511 1.52636 -6.13220 1.000 35.33325 1078 ARG A CA 1
ATOM 2267 C C . ARG A 1 283 ? 23.75237 1.70061 -4.65995 1.000 42.86907 1078 ARG A C 1
ATOM 2268 O O . ARG A 1 283 ? 24.92404 1.88499 -4.31262 1.000 40.30663 1078 ARG A O 1
ATOM 2276 N N . PHE A 1 284 ? 22.74940 1.64748 -3.77926 1.000 33.95252 1079 PHE A N 1
ATOM 2277 C CA . PHE A 1 284 ? 23.02385 1.72242 -2.34847 1.000 29.99834 1079 PHE A CA 1
ATOM 2278 C C . PHE A 1 284 ? 23.88349 0.55334 -1.88921 1.000 44.45080 1079 PHE A C 1
ATOM 2279 O O . PHE A 1 284 ? 24.68665 0.69926 -0.96009 1.000 44.34342 1079 PHE A O 1
ATOM 2287 N N . LEU A 1 285 ? 23.72708 -0.61231 -2.52130 1.000 43.87295 1080 LEU A N 1
ATOM 2288 C CA . LEU A 1 285 ? 24.60530 -1.73798 -2.22468 1.000 39.56286 1080 LEU A CA 1
ATOM 2289 C C . LEU A 1 285 ? 25.98531 -1.54991 -2.84428 1.000 46.34084 1080 LEU A C 1
ATOM 2290 O O . LEU A 1 285 ? 26.99621 -1.87850 -2.21378 1.000 56.33187 1080 LEU A O 1
ATOM 2295 N N . GLN A 1 286 ? 26.05377 -1.02428 -4.07184 1.000 42.79720 1081 GLN A N 1
ATOM 2296 C CA . GLN A 1 286 ? 27.35780 -0.75382 -4.67086 1.000 49.52547 1081 GLN A CA 1
ATOM 2297 C C . GLN A 1 286 ? 28.10846 0.31684 -3.88722 1.000 59.27777 1081 GLN A C 1
ATOM 2298 O O . GLN A 1 286 ? 29.32213 0.20442 -3.67380 1.000 62.15019 1081 GLN A O 1
ATOM 2304 N N . GLN A 1 287 ? 27.40291 1.36138 -3.44252 1.000 54.71049 1082 GLN A N 1
ATOM 2305 C CA . GLN A 1 287 ? 28.02423 2.35867 -2.58008 1.000 38.46941 1082 GLN A CA 1
ATOM 2306 C C . GLN A 1 287 ? 28.42487 1.77707 -1.23268 1.000 45.26564 1082 GLN A C 1
ATOM 2307 O O . GLN A 1 287 ? 29.28361 2.35074 -0.55487 1.000 60.23809 1082 GLN A O 1
ATOM 2313 N N . SER A 1 288 ? 27.82514 0.66101 -0.83010 1.000 50.42840 1083 SER A N 1
ATOM 2314 C CA . SER A 1 288 ? 28.19808 -0.00802 0.40976 1.000 59.54210 1083 SER A CA 1
ATOM 2315 C C . SER A 1 288 ? 29.30715 -1.02634 0.15308 1.000 58.84986 1083 SER A C 1
ATOM 2316 O O . SER A 1 288 ? 29.20413 -2.18875 0.54653 1.000 63.02968 1083 SER A O 1
#

Solvent-accessible surface area: 12886 Å² total; per-residue (Å²): 142,71,34,25,48,28,142,69,0,27,89,49,0,118,130,15,53,149,130,101,41,53,22,0,38,74,29,29,122,82,0,45,132,13,12,123,122,53,50,55,144,43,1,46,26,89,92,1,89,65,36,16,40,75,126,134,17,11,1,5,35,151,4,34,0,68,3,142,110,68,166,160,93,100,11,12,39,1,8,1,0,0,26,0,19,15,34,204,43,94,93,30,8,0,0,1,8,0,3,22,96,104,4,10,26,32,2,0,41,0,0,20,43,40,48,0,34,3,0,1,0,0,0,46,34,108,29,100,46,165,95,29,3,60,89,4,12,6,121,117,94,132,58,33,84,50,85,106,8,94,0,42,20,86,25,97,111,104,58,164,42,34,1,18,16,70,2,61,0,36,20,71,118,105,148,98,69,4,66,1,68,0,4,6,1,60,40,5,71,32,106,20,52,4,107,36,18,64,36,0,0,44,0,8,103,39,5,35,130,62,10,72,146,20,148,109,51,25,18,21,0,2,0,2,0,19,0,3,7,3,0,0,1,3,2,0,1,3,4,0,0,37,19,18,120,67,90,33,56,0,6,2,61,35,16,0,92,88,0,10,55,3,0,17,72,0,0,52,28,59,60,0,0,12,10,1,1,70,0,0,20,92,18,47,113,94,106

CATH classification: 3.90.190.10

Radius of gyration: 18.68 Å; Cα contacts (8 Å, |Δi|>4): 567; chains: 1; bounding box: 51×53×44 Å

InterPro domains:
  IPR000242 Tyrosine-specific protein phosphatase, PTPase domain [PF00102] (844-1077)
  IPR000242 Tyrosine-specific protein phosphatase, PTPase domain [PR00700] (873-880)
  IPR000242 Tyrosine-specific protein phosphatase, PTPase domain [PR00700] (889-909)
  IPR000242 Tyrosine-specific protein phosphatase, PTPase domain [PR00700] (974-991)
  IPR000242 Tyrosine-specific protein phosphatase, PTPase domain [PR00700] (1015-1033)
  IPR000242 Tyrosine-specific protein phosphatase, PTPase domain [PR00700] (1046-1061)
  IPR000242 Tyrosine-specific protein phosphatase, PTPase domain [PR00700] (1062-1072)
  IPR000242 Tyrosine-specific protein phosphatase, PTPase domain [PS50055] (820-1079)
  IPR000242 Tyrosine-specific protein phosphatase, PTPase domain [SM00194] (819-1081)
  IPR000387 Tyrosine-specific protein phosphatases domain [PS50056] (997-1070)
  IPR003595 Protein-tyrosine phosphatase, catalytic [SM00404] (975-1078)
  IPR003961 Fibronectin type III [PF00041] (33-105)
  IPR003961 Fibronectin type III [PF00041] (121-196)
  IPR003961 Fibronectin type III [PF00041] (210-283)
  IPR003961 Fibronectin type III [PF00041] (299-379)
  IPR003961 Fibronectin type III [PF00041] (388-467)
  IPR003961 Fibronectin type III [PF00041] (568-651)
  IPR003961 Fibronectin type III [PS50853] (32-121)
  IPR003961 Fibronectin type III [PS50853] (122-209)
  IPR003961 Fibronectin type III [PS50853] (210-299)

Nearest PDB structures (foldseek):
  7xc0-assembly1_A  TM=1.003E+00  e=4.092E-62  Homo sapiens
  2g59-assembly1_A  TM=9.734E-01  e=6.195E-37  Homo sapiens
  1ygr-assembly1_A  TM=9.635E-01  e=4.117E-31  Homo sapiens
  1ygu-assembly2_B  TM=9.503E-01  e=2.287E-31  Homo sapiens
  1ygr-assembly2_B  TM=9.595E-01  e=4.117E-31  Homo sapiens

Secondary structure (DSSP, 8-state):
--PEEGGGHHHHHHHHHHHHHHHHHHHHHHHTTTTTTS--TTTTSGGGGGG-SSTT----TTTB-PPPPPTT-TTTT--SEEEE--SS-TTSEEEEPPPPGGGHHHHHHHHHHHT--EEEE-S-SEETTEE-----SPBTTB-EEETTEEEEEEEEEE-SSEEEEEEEEEETTTTEEEEEEEEEE----TTS--S-HHHHHHHHHHHHHHHTT--SSSPPEEE-SSSSHHHHHHHHHHHHHHHHHHHSEE-HHHHHHHHHHHSTTSS-SHHHHHHHHHHHHHHHHH-

B-factor: mean 31.64, std 12.63, range [14.41, 99.19]

Foldseek 3Di:
DQWAFLVCLVVVLVVCPPPNRVNLVVLVVVLQVFAPPADQDLCQDPLNVVQAPDPPFAWGPVFAQFFDDDPPRPSLRDHRKGQPDFQPGSRQEIFHAAGDPVCLLVVVSSCVVQLAQEEEEEADCADPNHGQHDPSADDQVDWDDHDQKTKHWDDWDDDDFWIKTWIWIARNVVRDIGIHIYIHGYAQDVVGGHPALVVLVVSLVVVVVVCVVVVPTGHYYYYYRSRAASVLLSRLLNRQVVCCVVPSIGDSSVRSSSRCNGTNCHNPDSNSSSRSSVSVVVVVVVD

GO terms:
  GO:0045296 cadherin binding (F, IPI)
  GO:0005001 transmembrane receptor protein tyrosine phosphatase activity (F, TAS)
  GO:0005886 plasma membrane (C, TAS)
  GO:0006470 protein dephosphorylation (P, TAS)
  GO:0005515 protein binding (F, IPI)
  GO:0005829 cytosol (C, IDA)
  GO:0005886 plasma membrane (C, IDA)

Sequence (287 aa):
PGDIPAEDFADHVRKNERDSNAGFADEYQQLSLVGHSQSQMVASASENNAKNRYRNVLPYDWSRVPLKPIHEEPGSDYINASFMPGLWSPQEFIATQGPLPQTVGDFWRLVWEQQSSHTLVMLTNCMEAGRVKCEHYWPLDSQPCTHGHLRVTLVGEEVMENWTVRELLLLQVEEQKTLSVRQFHYQAWPDHGVPSSPDTLLAFWRMLRQWLDQTMEGGPPIVHSSAGVGRTGTLIALDVLLRQLQSEGLLGPFSFVRKMRESRPLMVQTEAQYVFLHQCILRFLQQS